Protein AF-A0A3D4EH43-F1 (afdb_monomer_lite)

pLDDT: mean 79.83, std 24.93, range [24.09, 98.81]

Sequence (372 aa):
MRKEDLFNYIGSVDDRYIEELFEDEVKAMPKSSDHKSWRALAASLAVIVVGSAAMFFGLGKADMGTTDIGGHTTKLPMAANTVVMLDVNPSVRLEVNDRNVVVEVDAVNSDAEKITADISVVGKKYDDAVKVTVNAMQKNGYITELKNSVLVTVVDGDEERAASVRKTVVDTIVKIDKSVGYDISILSQTMTGDSDLRELAEKNHVTTGRIMLIEKICKLNSEFSVDKLVKNNIQTINQLLVYTGVPETVERIGEAAGVVPEKIRSRLKFDEMSGDELINFTCALSDFYTRLTDYYSEDDVVKQIGFVLDIKQGKDADGKTLWGIIAESRNHDIGSQGAVFGSGDTKVKDWYDQHDIYKVSKFVKGLLDIAA

Foldseek 3Di:
DDPPVVPPPPDDDDPVPPPPPPDDDDDDDDDDDDDDDDDDDDPPPPPPPPVPPPPPPDDDDQDFDFDDDPNDTDRDRDFAFKWKWKFQVFIKIFTAHPVQFTQDIDGLDPSSVVLVVVDDRHRHRVLVSLLSSVVSCVVVVSDALQSQEMEIEMEGLDPVVSVVVQVSSVVSVVVVCVVVVSQHKYKYAYYHDQPVQVVVCSVLSHDSSQLVQQVLVCVQPVLDDSVLSSVDGRLLVQLLCVLRPGRPRIDIDGHRFQHDDPVCSVVVPVVPDRPQQSSLVSLASSQVLVVCCVQDPNNCSRVVPQWDWDKAWAADPVRWIKIKIKGQGPDPVRAIKIFMDTRNHSHTDDIDGNVCSVVSVCRRVVRVVVVD

Radius of gyration: 28.4 Å; chains: 1; bounding box: 76×46×96 Å

Structure (mmCIF, N/CA/C/O backbone):
data_AF-A0A3D4EH43-F1
#
_entry.id   AF-A0A3D4EH43-F1
#
loop_
_atom_site.group_PDB
_atom_site.id
_atom_site.type_symbol
_atom_site.label_atom_id
_atom_site.label_alt_id
_atom_site.label_comp_id
_atom_site.label_asym_id
_atom_site.label_entity_id
_atom_site.label_seq_id
_atom_site.pdbx_PDB_ins_code
_atom_site.Cartn_x
_atom_site.Cartn_y
_atom_site.Cartn_z
_atom_site.occupancy
_atom_site.B_iso_or_equiv
_atom_site.auth_seq_id
_atom_site.auth_comp_id
_atom_site.auth_asym_id
_atom_site.auth_atom_id
_atom_site.pdbx_PDB_model_num
ATOM 1 N N . MET A 1 1 ? 18.982 12.155 -57.701 1.00 44.91 1 MET A N 1
ATOM 2 C CA . MET A 1 1 ? 18.247 10.924 -57.342 1.00 44.91 1 MET A CA 1
ATOM 3 C C . MET A 1 1 ? 17.241 11.296 -56.265 1.00 44.91 1 MET A C 1
ATOM 5 O O . MET A 1 1 ? 17.633 12.002 -55.341 1.00 44.91 1 MET A O 1
ATOM 9 N N . ARG A 1 2 ? 15.954 10.983 -56.454 1.00 35.22 2 ARG A N 1
ATOM 10 C CA . ARG A 1 2 ? 14.865 11.415 -55.557 1.00 35.22 2 ARG A CA 1
ATOM 11 C C . ARG A 1 2 ? 14.633 10.366 -54.467 1.00 35.22 2 ARG A C 1
ATOM 13 O O . ARG A 1 2 ? 15.011 9.213 -54.618 1.00 35.22 2 ARG A O 1
ATOM 20 N N . LYS A 1 3 ? 13.998 10.793 -53.375 1.00 37.50 3 LYS A N 1
ATOM 21 C CA . LYS A 1 3 ? 13.737 10.050 -52.125 1.00 37.50 3 LYS A CA 1
ATOM 22 C C . LYS A 1 3 ? 12.876 8.777 -52.283 1.00 37.50 3 LYS A C 1
ATOM 24 O O . LYS A 1 3 ? 12.639 8.094 -51.297 1.00 37.50 3 LYS A O 1
ATOM 29 N N . GLU A 1 4 ? 12.425 8.466 -53.496 1.00 40.78 4 GLU A N 1
ATOM 30 C CA . GLU A 1 4 ? 11.515 7.359 -53.821 1.00 40.78 4 GLU A CA 1
ATOM 31 C C . GLU A 1 4 ? 12.257 6.089 -54.291 1.00 40.78 4 GLU A C 1
ATOM 33 O O . GLU A 1 4 ? 11.701 5.000 -54.205 1.00 40.78 4 GLU A O 1
ATOM 38 N N . ASP A 1 5 ? 13.541 6.181 -54.665 1.00 46.31 5 ASP A N 1
ATOM 39 C CA . ASP A 1 5 ? 14.329 5.024 -55.137 1.00 46.31 5 ASP A CA 1
ATOM 40 C C . ASP A 1 5 ? 14.910 4.154 -53.994 1.00 46.31 5 ASP A C 1
ATOM 42 O O . ASP A 1 5 ? 15.435 3.070 -54.236 1.00 46.31 5 ASP A O 1
ATOM 46 N N . LEU A 1 6 ? 14.814 4.603 -52.734 1.00 40.81 6 LEU A N 1
ATOM 47 C CA . LEU A 1 6 ? 15.356 3.899 -51.557 1.00 40.81 6 LEU A CA 1
ATOM 48 C C . LEU A 1 6 ? 14.429 2.805 -50.998 1.00 40.81 6 LEU A C 1
ATOM 50 O O . LEU A 1 6 ? 14.889 1.950 -50.245 1.00 40.81 6 LEU A O 1
ATOM 54 N N . PHE A 1 7 ? 13.146 2.797 -51.373 1.00 37.66 7 PHE A N 1
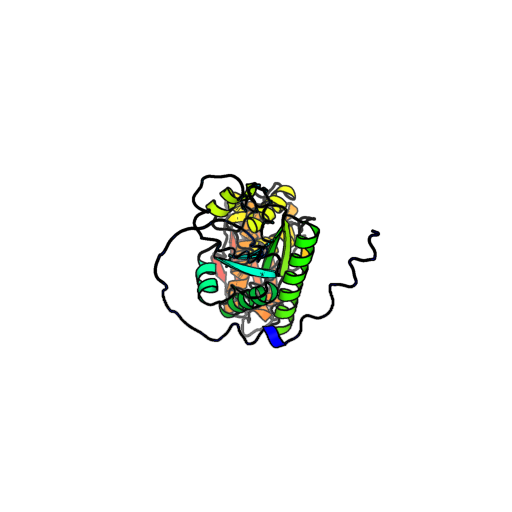ATOM 55 C CA . PHE A 1 7 ? 12.156 1.859 -50.822 1.00 37.66 7 PHE A CA 1
ATOM 56 C C . PHE A 1 7 ? 12.040 0.524 -51.577 1.00 37.66 7 PHE A C 1
ATOM 58 O O . PHE A 1 7 ? 11.354 -0.372 -51.100 1.00 37.66 7 PHE A O 1
ATOM 65 N N . ASN A 1 8 ? 12.761 0.336 -52.687 1.00 41.53 8 ASN A N 1
ATOM 66 C CA . ASN A 1 8 ? 12.742 -0.921 -53.452 1.00 41.53 8 ASN A CA 1
ATOM 67 C C . ASN A 1 8 ? 13.872 -1.909 -53.103 1.00 41.53 8 ASN A C 1
ATOM 69 O O . ASN A 1 8 ? 13.968 -2.951 -53.744 1.00 41.53 8 ASN A O 1
ATOM 73 N N . TYR A 1 9 ? 14.718 -1.623 -52.103 1.00 38.84 9 TYR A N 1
ATOM 74 C CA . TYR A 1 9 ? 15.839 -2.506 -51.725 1.00 38.84 9 TYR A CA 1
ATOM 75 C C . TYR A 1 9 ? 15.723 -3.132 -50.324 1.00 38.84 9 TYR A C 1
ATOM 77 O O . TYR A 1 9 ? 16.622 -3.847 -49.892 1.00 38.84 9 TYR A O 1
ATOM 85 N N . ILE A 1 10 ? 14.614 -2.898 -49.614 1.00 38.97 10 ILE A N 1
ATOM 86 C CA . ILE A 1 10 ? 14.308 -3.564 -48.338 1.00 38.97 10 ILE A CA 1
ATOM 87 C C . ILE A 1 10 ? 13.155 -4.541 -48.587 1.00 38.97 10 ILE A C 1
ATOM 89 O O . ILE A 1 10 ? 12.019 -4.328 -48.176 1.00 38.97 10 ILE A O 1
ATOM 93 N N . GLY A 1 11 ? 13.446 -5.596 -49.341 1.00 36.25 11 GLY A N 1
ATOM 94 C CA . GLY A 1 11 ? 12.514 -6.678 -49.625 1.00 36.25 11 GLY A CA 1
ATOM 95 C C . GLY A 1 11 ? 13.282 -7.967 -49.893 1.00 36.25 11 GLY A C 1
ATOM 96 O O . GLY A 1 11 ? 14.108 -8.000 -50.794 1.00 36.25 11 GLY A O 1
ATOM 97 N N . SER A 1 12 ? 12.975 -8.991 -49.092 1.00 39.38 12 SER A N 1
ATOM 98 C CA . SER A 1 12 ? 13.502 -10.367 -49.056 1.00 39.38 12 SER A CA 1
ATOM 99 C C . SER A 1 12 ? 14.923 -10.558 -48.512 1.00 39.38 12 SER A C 1
ATOM 101 O O . SER A 1 12 ? 15.907 -10.376 -49.224 1.00 39.38 12 SER A O 1
ATOM 103 N N . VAL A 1 13 ? 15.016 -11.036 -47.269 1.00 38.06 13 VAL A N 1
ATOM 104 C CA . VAL A 1 13 ? 16.116 -11.921 -46.865 1.00 38.06 13 VAL A CA 1
ATOM 105 C C . VAL A 1 13 ? 15.569 -13.345 -46.928 1.00 38.06 13 VAL A C 1
ATOM 107 O O . VAL A 1 13 ? 14.498 -13.622 -46.400 1.00 38.06 13 VAL A O 1
ATOM 110 N N . ASP A 1 14 ? 16.277 -14.179 -47.680 1.00 36.81 14 ASP A N 1
ATOM 111 C CA . ASP A 1 14 ? 16.005 -15.583 -47.999 1.00 36.81 14 ASP A CA 1
ATOM 112 C C . ASP A 1 14 ? 16.395 -16.476 -46.801 1.00 36.81 14 ASP A C 1
ATOM 114 O O . ASP A 1 14 ? 17.470 -16.288 -46.225 1.00 36.81 14 ASP A O 1
ATOM 118 N N . ASP A 1 15 ? 15.545 -17.441 -46.431 1.00 38.25 15 ASP A N 1
ATOM 119 C CA . ASP A 1 15 ? 15.657 -18.278 -45.217 1.00 38.25 15 ASP A CA 1
ATOM 120 C C . ASP A 1 15 ? 16.899 -19.197 -45.178 1.00 38.25 15 ASP A C 1
ATOM 122 O O . ASP A 1 15 ? 17.169 -19.861 -44.179 1.00 38.25 15 ASP A O 1
ATOM 126 N N . ARG A 1 16 ? 17.713 -19.210 -46.237 1.00 34.50 16 ARG A N 1
ATOM 127 C CA . ARG A 1 16 ? 18.901 -20.070 -46.370 1.00 34.50 16 ARG A CA 1
ATOM 128 C C . ARG A 1 16 ? 20.142 -19.606 -45.596 1.00 34.50 16 ARG A C 1
ATOM 130 O O . ARG A 1 16 ? 21.134 -20.323 -45.589 1.00 34.50 16 ARG A O 1
ATOM 137 N N . TYR A 1 17 ? 20.109 -18.443 -44.940 1.00 36.50 17 TYR A N 1
ATOM 138 C CA . TYR A 1 17 ? 21.263 -17.890 -44.205 1.00 36.50 17 TYR A CA 1
ATOM 139 C C . TYR A 1 17 ? 21.199 -18.063 -42.677 1.00 36.50 17 TYR A C 1
ATOM 141 O O . TYR A 1 17 ? 22.085 -17.580 -41.975 1.00 36.50 17 TYR A O 1
ATOM 149 N N . ILE A 1 18 ? 20.167 -18.729 -42.146 1.00 38.72 18 ILE A N 1
ATOM 150 C CA . ILE A 1 18 ? 20.019 -18.967 -40.698 1.00 38.72 18 ILE A CA 1
ATOM 151 C C . ILE A 1 18 ? 20.655 -20.304 -40.263 1.00 38.72 18 ILE A C 1
ATOM 153 O O . ILE A 1 18 ? 21.049 -20.437 -39.107 1.00 38.72 18 ILE A O 1
ATOM 157 N N . GLU A 1 19 ? 20.836 -21.267 -41.172 1.00 35.06 19 GLU A N 1
ATOM 158 C CA . GLU A 1 19 ? 21.328 -22.614 -40.822 1.00 35.06 19 GLU A CA 1
ATOM 159 C C . GLU A 1 19 ? 22.861 -22.745 -40.709 1.00 35.06 19 GLU A C 1
ATOM 161 O O . GLU A 1 19 ? 23.329 -23.650 -40.028 1.00 35.06 19 GLU A O 1
ATOM 166 N N . GLU A 1 20 ? 23.668 -21.831 -41.261 1.00 36.62 20 GLU A N 1
ATOM 167 C CA . GLU A 1 20 ? 25.147 -21.938 -41.215 1.00 36.62 20 GLU A CA 1
ATOM 168 C C . GLU A 1 20 ? 25.801 -21.370 -39.934 1.00 36.62 20 GLU A C 1
ATOM 170 O O . GLU A 1 20 ? 27.021 -21.406 -39.793 1.00 36.62 20 GLU A O 1
ATOM 175 N N . LEU A 1 21 ? 25.026 -20.852 -38.973 1.00 32.81 21 LEU A N 1
ATOM 176 C CA . LEU A 1 21 ? 25.561 -20.282 -37.721 1.00 32.81 21 LEU A CA 1
ATOM 177 C C . LEU A 1 21 ? 25.669 -21.285 -36.557 1.00 32.81 21 LEU A C 1
ATOM 179 O O . LEU A 1 21 ? 26.115 -20.898 -35.476 1.00 32.81 21 LEU A O 1
ATOM 183 N N . PHE A 1 22 ? 25.281 -22.551 -36.756 1.00 33.03 22 PHE A N 1
ATOM 184 C CA . PHE A 1 22 ? 25.230 -23.562 -35.688 1.00 33.03 22 PHE A CA 1
ATOM 185 C C . PHE A 1 22 ? 26.188 -24.753 -35.832 1.00 33.03 22 PHE A C 1
ATOM 187 O O . PHE A 1 22 ? 26.122 -25.661 -35.008 1.00 33.03 22 PHE A O 1
ATOM 194 N N . GLU A 1 23 ? 27.131 -24.741 -36.774 1.00 34.00 23 GLU A N 1
ATOM 195 C CA . GLU A 1 23 ? 28.148 -25.798 -36.878 1.00 34.00 23 GLU A CA 1
ATOM 196 C C . GLU A 1 23 ? 29.539 -25.192 -37.111 1.00 34.00 23 GLU A C 1
ATOM 198 O O . GLU A 1 23 ? 29.912 -24.850 -38.226 1.00 34.00 23 GLU A O 1
ATOM 203 N N . ASP A 1 24 ? 30.284 -24.957 -36.028 1.00 31.84 24 ASP A N 1
ATOM 204 C CA . ASP A 1 24 ? 31.548 -25.663 -35.760 1.00 31.84 24 ASP A CA 1
ATOM 205 C C . ASP A 1 24 ? 32.443 -24.926 -34.750 1.00 31.84 24 ASP A C 1
ATOM 207 O O . ASP A 1 24 ? 32.799 -23.750 -34.868 1.00 31.84 24 ASP A O 1
ATOM 211 N N . GLU A 1 25 ? 32.833 -25.690 -33.732 1.00 30.42 25 GLU A N 1
ATOM 212 C CA . GLU A 1 25 ? 33.789 -25.349 -32.690 1.00 30.42 25 GLU A CA 1
ATOM 213 C C . GLU A 1 25 ? 35.234 -25.217 -33.213 1.00 30.42 25 GLU A C 1
ATOM 215 O O . GLU A 1 25 ? 35.725 -26.009 -34.014 1.00 30.42 25 GLU A O 1
ATOM 220 N N . VAL A 1 26 ? 35.944 -24.246 -32.628 1.00 34.03 26 VAL A N 1
ATOM 221 C CA . VAL A 1 26 ? 37.368 -24.258 -32.234 1.00 34.03 26 VAL A CA 1
ATOM 222 C C . VAL A 1 26 ? 38.374 -24.927 -33.189 1.00 34.03 26 VAL A C 1
ATOM 224 O O . VAL A 1 26 ? 38.571 -26.140 -33.172 1.00 34.03 26 VAL A O 1
ATOM 227 N N . LYS A 1 27 ? 39.229 -24.104 -33.819 1.00 27.42 27 LYS A N 1
ATOM 228 C CA . LYS A 1 27 ? 40.656 -24.432 -34.021 1.00 27.42 27 LYS A CA 1
ATOM 229 C C . LYS A 1 27 ? 41.526 -23.181 -34.174 1.00 27.42 27 LYS A C 1
ATOM 231 O O . LYS A 1 27 ? 41.220 -22.267 -34.929 1.00 27.42 27 LYS A O 1
ATOM 236 N N . ALA A 1 28 ? 42.630 -23.164 -33.431 1.00 31.36 28 ALA A N 1
ATOM 237 C CA . ALA A 1 28 ? 43.640 -22.111 -33.428 1.00 31.36 28 ALA A CA 1
ATOM 238 C C . ALA A 1 28 ? 44.396 -22.017 -34.770 1.00 31.36 28 ALA A C 1
ATOM 240 O O . ALA A 1 28 ? 44.753 -23.044 -35.347 1.00 31.36 28 ALA A O 1
ATOM 241 N N . MET A 1 29 ? 44.715 -20.796 -35.219 1.00 26.98 29 MET A N 1
ATOM 242 C CA . MET A 1 29 ? 45.601 -20.538 -36.367 1.00 26.98 29 MET A CA 1
ATOM 243 C C . MET A 1 29 ? 46.894 -19.804 -35.953 1.00 26.98 29 MET A C 1
ATOM 245 O O . MET A 1 29 ? 46.870 -19.001 -35.016 1.00 26.98 29 MET A O 1
ATOM 249 N N . PRO A 1 30 ? 48.029 -20.062 -36.638 1.00 28.98 30 PRO A N 1
ATOM 250 C CA . PRO A 1 30 ? 49.336 -19.505 -36.298 1.00 28.98 30 PRO A CA 1
ATOM 251 C C . PRO A 1 30 ? 49.602 -18.138 -36.960 1.00 28.98 30 PRO A C 1
ATOM 253 O O . PRO A 1 30 ? 48.988 -17.766 -37.956 1.00 28.98 30 PRO A O 1
ATOM 256 N N . LYS A 1 31 ? 50.572 -17.403 -36.398 1.00 36.09 31 LYS A N 1
ATOM 257 C CA . LYS A 1 31 ? 51.080 -16.100 -36.871 1.00 36.09 31 LYS A CA 1
ATOM 258 C C . LYS A 1 31 ? 51.828 -16.202 -38.213 1.00 36.09 31 LYS A C 1
ATOM 260 O O . LYS A 1 31 ? 52.776 -16.978 -38.290 1.00 36.09 31 LYS A O 1
ATOM 265 N N . SER A 1 32 ? 51.556 -15.298 -39.164 1.00 26.55 32 SER A N 1
ATOM 266 C CA . SER A 1 32 ? 52.583 -14.711 -40.053 1.00 26.55 32 SER A CA 1
ATOM 267 C C . SER A 1 32 ? 52.118 -13.415 -40.744 1.00 26.55 32 SER A C 1
ATOM 269 O O . SER A 1 32 ? 50.947 -13.059 -40.709 1.00 26.55 32 SER A O 1
ATOM 271 N N . SER A 1 33 ? 53.093 -12.714 -41.322 1.00 26.67 33 SER A N 1
ATOM 272 C CA . SER A 1 33 ? 53.237 -11.278 -41.593 1.00 26.67 33 SER A CA 1
ATOM 273 C C . SER A 1 33 ? 52.729 -10.737 -42.943 1.00 26.67 33 SER A C 1
ATOM 275 O O . SER A 1 33 ? 52.695 -11.465 -43.926 1.00 26.67 33 SER A O 1
ATOM 277 N N . ASP A 1 34 ? 52.505 -9.414 -42.955 1.00 30.20 34 ASP A N 1
ATOM 278 C CA . ASP A 1 34 ? 52.649 -8.418 -44.040 1.00 30.20 34 ASP A CA 1
ATOM 279 C C . ASP A 1 34 ? 52.031 -8.662 -45.432 1.00 30.20 34 ASP A C 1
ATOM 281 O O . ASP A 1 34 ? 52.578 -9.389 -46.252 1.00 30.20 34 ASP A O 1
ATOM 285 N N . HIS A 1 35 ? 50.993 -7.879 -45.775 1.00 29.59 35 HIS A N 1
ATOM 286 C CA . HIS A 1 35 ? 51.081 -6.793 -46.774 1.00 29.59 35 HIS A CA 1
ATOM 287 C C . HIS A 1 35 ? 49.764 -5.989 -46.880 1.00 29.59 35 HIS A C 1
ATOM 289 O O . HIS A 1 35 ? 48.660 -6.524 -46.825 1.00 29.59 35 HIS A O 1
ATOM 295 N N . LYS A 1 36 ? 49.896 -4.666 -47.057 1.00 31.30 36 LYS A N 1
ATOM 296 C CA . LYS A 1 36 ? 48.816 -3.678 -47.250 1.00 31.30 36 LYS A CA 1
ATOM 297 C C . LYS A 1 36 ? 48.046 -3.876 -48.567 1.00 31.30 36 LYS A C 1
ATOM 299 O O . LYS A 1 36 ? 48.634 -3.740 -49.636 1.00 31.30 36 LYS A O 1
ATOM 304 N N . SER A 1 37 ? 46.719 -3.981 -48.479 1.00 31.19 37 SER A N 1
ATOM 305 C CA . SER A 1 37 ? 45.718 -3.008 -48.980 1.00 31.19 37 SER A CA 1
ATOM 306 C C . SER A 1 37 ? 44.426 -3.675 -49.482 1.00 31.19 37 SER A C 1
ATOM 308 O O . SER A 1 37 ? 44.457 -4.713 -50.128 1.00 31.19 37 SER A O 1
ATOM 310 N N . TRP A 1 38 ? 43.311 -2.976 -49.228 1.00 24.09 38 TRP A N 1
ATOM 311 C CA . TRP A 1 38 ? 41.947 -3.140 -49.754 1.00 24.09 38 TRP A CA 1
ATOM 312 C C . TRP A 1 38 ? 40.929 -3.995 -48.963 1.00 24.09 38 TRP A C 1
ATOM 314 O O . TRP A 1 38 ? 41.014 -5.211 -48.892 1.00 24.09 38 TRP A O 1
ATOM 324 N N . ARG A 1 39 ? 39.853 -3.293 -48.555 1.00 29.30 39 ARG A N 1
ATOM 325 C CA . ARG A 1 39 ? 38.480 -3.753 -48.242 1.00 29.30 39 ARG A CA 1
ATOM 326 C C . ARG A 1 39 ? 38.265 -4.433 -46.882 1.00 29.30 39 ARG A C 1
ATOM 328 O O . ARG A 1 39 ? 38.571 -5.599 -46.703 1.00 29.30 39 ARG A O 1
ATOM 335 N N . ALA A 1 40 ? 37.558 -3.734 -45.995 1.00 27.11 40 ALA A N 1
ATOM 336 C CA . ALA A 1 40 ? 36.630 -4.362 -45.055 1.00 27.11 40 ALA A CA 1
ATOM 337 C C . ALA A 1 40 ? 35.441 -3.419 -44.832 1.00 27.11 40 ALA A C 1
ATOM 339 O O . ALA A 1 40 ? 35.433 -2.550 -43.967 1.00 27.11 40 ALA A O 1
ATOM 340 N N . LEU A 1 41 ? 34.466 -3.570 -45.723 1.00 31.17 41 LEU A N 1
ATOM 341 C CA . LEU A 1 41 ? 33.112 -3.058 -45.613 1.00 31.17 41 LEU A CA 1
ATOM 342 C C . LEU A 1 41 ? 32.317 -4.216 -45.004 1.00 31.17 41 LEU A C 1
ATOM 344 O O . LEU A 1 41 ? 32.004 -5.162 -45.715 1.00 31.17 41 LEU A O 1
ATOM 348 N N . ALA A 1 42 ? 32.113 -4.179 -43.689 1.00 27.50 42 ALA A N 1
ATOM 349 C CA . ALA A 1 42 ? 31.161 -5.008 -42.946 1.00 27.50 42 ALA A CA 1
ATOM 350 C C . ALA A 1 42 ? 31.085 -4.469 -41.507 1.00 27.50 42 ALA A C 1
ATOM 352 O O . ALA A 1 42 ? 31.654 -5.033 -40.573 1.00 27.50 42 ALA A O 1
ATOM 353 N N . ALA A 1 43 ? 30.430 -3.319 -41.335 1.00 27.86 43 ALA A N 1
ATOM 354 C CA . ALA A 1 43 ? 30.031 -2.848 -40.015 1.00 27.86 43 ALA A CA 1
ATOM 355 C C . ALA A 1 43 ? 28.889 -3.746 -39.520 1.00 27.86 43 ALA A C 1
ATOM 357 O O . ALA A 1 43 ? 27.713 -3.483 -39.763 1.00 27.86 43 ALA A O 1
ATOM 358 N N . SER A 1 44 ? 29.257 -4.845 -38.871 1.00 28.25 44 SER A N 1
ATOM 359 C CA . SER A 1 44 ? 28.341 -5.670 -38.093 1.00 28.25 44 SER A CA 1
ATOM 360 C C . SER A 1 44 ? 28.040 -4.899 -36.809 1.00 28.25 44 SER A C 1
ATOM 362 O O . SER A 1 44 ? 28.836 -4.910 -35.874 1.00 28.25 44 SER A O 1
ATOM 364 N N . LEU A 1 45 ? 26.928 -4.165 -36.777 1.00 26.86 45 LEU A N 1
ATOM 365 C CA . LEU A 1 45 ? 26.421 -3.479 -35.583 1.00 26.86 45 LEU A CA 1
ATOM 366 C C . LEU A 1 45 ? 25.804 -4.517 -34.629 1.00 26.86 45 LEU A C 1
ATOM 368 O O . LEU A 1 45 ? 24.599 -4.564 -34.405 1.00 26.86 45 LEU A O 1
ATOM 372 N N . ALA A 1 46 ? 26.648 -5.387 -34.079 1.00 25.52 46 ALA A N 1
ATOM 373 C CA . ALA A 1 46 ? 26.329 -6.154 -32.887 1.00 25.52 46 ALA A CA 1
ATOM 374 C C . ALA A 1 46 ? 26.815 -5.339 -31.684 1.00 25.52 46 ALA A C 1
ATOM 376 O O . ALA A 1 46 ? 27.937 -5.506 -31.211 1.00 25.52 46 ALA A O 1
ATOM 377 N N . VAL A 1 47 ? 25.982 -4.407 -31.214 1.00 34.00 47 VAL A N 1
ATOM 378 C CA . VAL A 1 47 ? 26.189 -3.784 -29.902 1.00 34.00 47 VAL A CA 1
ATOM 379 C C . VAL A 1 47 ? 25.830 -4.838 -28.861 1.00 34.00 47 VAL A C 1
ATOM 381 O O . VAL A 1 47 ? 24.667 -5.013 -28.505 1.00 34.00 47 VAL A O 1
ATOM 384 N N . ILE A 1 48 ? 26.830 -5.592 -28.412 1.00 31.95 48 ILE A N 1
ATOM 385 C CA . ILE A 1 48 ? 26.718 -6.382 -27.190 1.00 31.95 48 ILE A CA 1
ATOM 386 C C . ILE A 1 48 ? 26.979 -5.402 -26.049 1.00 31.95 48 ILE A C 1
ATOM 388 O O . ILE A 1 48 ? 28.127 -5.077 -25.750 1.00 31.95 48 ILE A O 1
ATOM 392 N N . VAL A 1 49 ? 25.910 -4.900 -25.432 1.00 36.50 49 VAL A N 1
ATOM 393 C CA . VAL A 1 49 ? 26.021 -4.219 -24.141 1.00 36.50 49 VAL A CA 1
ATOM 394 C C . VAL A 1 49 ? 26.287 -5.300 -23.101 1.00 36.50 49 VAL A C 1
ATOM 396 O O . VAL A 1 49 ? 25.368 -5.920 -22.574 1.00 36.50 49 VAL A O 1
ATOM 399 N N . VAL A 1 50 ? 27.564 -5.557 -22.825 1.00 33.25 50 VAL A N 1
ATOM 400 C CA . VAL A 1 50 ? 27.951 -6.123 -21.534 1.00 33.25 50 VAL A CA 1
ATOM 401 C C . VAL A 1 50 ? 27.948 -4.952 -20.561 1.00 33.25 50 VAL A C 1
ATOM 403 O O . VAL A 1 50 ? 28.936 -4.232 -20.439 1.00 33.25 50 VAL A O 1
ATOM 406 N N . GLY A 1 51 ? 26.808 -4.729 -19.909 1.00 33.25 51 GLY A N 1
ATOM 407 C CA . GLY A 1 51 ? 26.716 -3.863 -18.740 1.00 33.25 51 GLY A CA 1
ATOM 408 C C . GLY A 1 51 ? 27.453 -4.536 -17.590 1.00 33.25 51 GLY A C 1
ATOM 409 O O . GLY A 1 51 ? 26.866 -5.260 -16.795 1.00 33.25 51 GLY A O 1
ATOM 410 N N . SER A 1 52 ? 28.775 -4.396 -17.551 1.00 31.94 52 SER A N 1
ATOM 411 C CA . SER A 1 52 ? 29.568 -4.833 -16.409 1.00 31.94 52 SER A CA 1
ATOM 412 C C . SER A 1 52 ? 29.256 -3.932 -15.214 1.00 31.94 52 SER A C 1
ATOM 414 O O . SER A 1 52 ? 29.435 -2.718 -15.300 1.00 31.94 52 SER A O 1
ATOM 416 N N . ALA A 1 53 ? 28.851 -4.559 -14.107 1.00 34.84 53 ALA A N 1
ATOM 417 C CA . ALA A 1 53 ? 28.467 -4.027 -12.794 1.00 34.84 53 ALA A CA 1
ATOM 418 C C . ALA A 1 53 ? 29.501 -3.124 -12.064 1.00 34.84 53 ALA A C 1
ATOM 420 O O . ALA A 1 53 ? 29.484 -3.003 -10.842 1.00 34.84 53 ALA A O 1
ATOM 421 N N . ALA A 1 54 ? 30.433 -2.485 -12.773 1.00 28.86 54 ALA A N 1
ATOM 422 C CA . ALA A 1 54 ? 31.531 -1.709 -12.196 1.00 28.86 54 ALA A CA 1
ATOM 423 C C . ALA A 1 54 ? 31.282 -0.188 -12.135 1.00 28.86 54 ALA A C 1
ATOM 425 O O . ALA A 1 54 ? 32.078 0.520 -11.525 1.00 28.86 54 ALA A O 1
ATOM 426 N N . MET A 1 55 ? 30.191 0.339 -12.706 1.00 33.84 55 MET A N 1
ATOM 427 C CA . MET A 1 55 ? 29.920 1.793 -12.721 1.00 33.84 55 MET A CA 1
ATOM 428 C C . MET A 1 55 ? 29.031 2.303 -11.581 1.00 33.84 55 MET A C 1
ATOM 430 O O . MET A 1 55 ? 28.587 3.447 -11.609 1.00 33.84 55 MET A O 1
ATOM 434 N N . PHE A 1 56 ? 28.793 1.488 -10.552 1.00 39.09 56 PHE A N 1
ATOM 435 C CA . PHE A 1 56 ? 28.076 1.913 -9.343 1.00 39.09 56 PHE A CA 1
ATOM 436 C C . PHE A 1 56 ? 29.000 2.342 -8.187 1.00 39.09 56 PHE A C 1
ATOM 438 O O . PHE A 1 56 ? 28.521 2.879 -7.193 1.00 39.09 56 PHE A O 1
ATOM 445 N N . PHE A 1 57 ? 30.325 2.208 -8.320 1.00 33.97 57 PHE A N 1
ATOM 446 C CA . PHE A 1 57 ? 31.288 2.721 -7.336 1.00 33.97 57 PHE A CA 1
ATOM 447 C C . PHE A 1 57 ? 31.919 4.039 -7.808 1.00 33.97 57 PHE A C 1
ATOM 449 O O . PHE A 1 57 ? 33.073 4.079 -8.215 1.00 33.97 57 PHE A O 1
ATOM 456 N N . GLY A 1 58 ? 31.118 5.109 -7.774 1.00 39.72 58 GLY A N 1
ATOM 457 C CA . GLY A 1 58 ? 31.510 6.525 -7.764 1.00 39.72 58 GLY A CA 1
ATOM 458 C C . GLY A 1 58 ? 32.790 6.947 -8.499 1.00 39.72 58 GLY A C 1
ATOM 459 O O . GLY A 1 58 ? 33.862 6.919 -7.906 1.00 39.72 58 GLY A O 1
ATOM 460 N N . LEU A 1 59 ? 32.638 7.454 -9.731 1.00 32.22 59 LEU A N 1
ATOM 461 C CA . LEU A 1 59 ? 33.400 8.551 -10.365 1.00 32.22 59 LEU A CA 1
ATOM 462 C C . LEU A 1 59 ? 32.956 8.665 -11.841 1.00 32.22 59 LEU A C 1
ATOM 464 O O . LEU A 1 59 ? 33.404 7.885 -12.672 1.00 32.22 59 LEU A O 1
ATOM 468 N N . GLY A 1 60 ? 32.129 9.654 -12.201 1.00 29.31 60 GLY A N 1
ATOM 469 C CA . GLY A 1 60 ? 31.937 10.034 -13.611 1.00 29.31 60 GLY A CA 1
ATOM 470 C C . GLY A 1 60 ? 30.499 10.337 -14.028 1.00 29.31 60 GLY A C 1
ATOM 471 O O . GLY A 1 60 ? 29.555 9.680 -13.616 1.00 29.31 60 GLY A O 1
ATOM 472 N N . LYS A 1 61 ? 30.347 11.374 -14.855 1.00 34.31 61 LYS A N 1
ATOM 473 C CA . LYS A 1 61 ? 29.104 11.745 -15.547 1.00 34.31 61 LYS A CA 1
ATOM 474 C C . LYS A 1 61 ? 28.631 10.594 -16.448 1.00 34.31 61 LYS A C 1
ATOM 476 O O . LYS A 1 61 ? 29.479 9.874 -16.959 1.00 34.31 61 LYS A O 1
ATOM 481 N N . ALA A 1 62 ? 27.312 10.505 -16.656 1.00 37.38 62 ALA A N 1
ATOM 482 C CA . ALA A 1 62 ? 26.601 9.535 -17.500 1.00 37.38 62 ALA A CA 1
ATOM 483 C C . ALA A 1 62 ? 27.415 8.987 -18.688 1.00 37.38 62 ALA A C 1
ATOM 485 O O . ALA A 1 62 ? 28.039 9.742 -19.440 1.00 37.38 62 ALA A O 1
ATOM 486 N N . ASP A 1 63 ? 27.374 7.667 -18.837 1.00 39.84 63 ASP A N 1
ATOM 487 C CA . ASP A 1 63 ? 28.276 6.892 -19.675 1.00 39.84 63 ASP A CA 1
ATOM 488 C C . ASP A 1 63 ? 28.048 7.175 -21.176 1.00 39.84 63 ASP A C 1
ATOM 490 O O . ASP A 1 63 ? 27.032 6.816 -21.774 1.00 39.84 63 ASP A O 1
ATOM 494 N N . MET A 1 64 ? 28.988 7.896 -21.796 1.00 38.59 64 MET A N 1
ATOM 495 C CA . MET A 1 64 ? 29.050 8.060 -23.250 1.00 38.59 64 MET A CA 1
ATOM 496 C C . MET A 1 64 ? 29.739 6.827 -23.834 1.00 38.59 64 MET A C 1
ATOM 498 O O . MET A 1 64 ? 30.964 6.720 -23.769 1.00 38.59 64 MET A O 1
ATOM 502 N N . GLY A 1 65 ? 28.982 5.929 -24.464 1.00 41.41 65 GLY A N 1
ATOM 503 C CA . GLY A 1 65 ? 29.573 4.896 -25.310 1.00 41.41 65 GLY A CA 1
ATOM 504 C C . GLY A 1 65 ? 30.380 5.553 -26.435 1.00 41.41 65 GLY A C 1
ATOM 505 O O . GLY A 1 65 ? 29.861 6.379 -27.187 1.00 41.41 65 GLY A O 1
ATOM 506 N N . THR A 1 66 ? 31.668 5.222 -26.547 1.00 36.97 66 THR A N 1
ATOM 507 C CA . THR A 1 66 ? 32.484 5.633 -27.697 1.00 36.97 66 THR A CA 1
ATOM 508 C C . THR A 1 66 ? 32.565 4.468 -28.671 1.00 36.97 66 THR A C 1
ATOM 510 O O . THR A 1 66 ? 32.978 3.371 -28.305 1.00 36.97 66 THR A O 1
ATOM 513 N N . THR A 1 67 ? 32.144 4.681 -29.915 1.00 39.56 67 THR A N 1
ATOM 514 C CA . THR A 1 67 ? 32.352 3.714 -30.998 1.00 39.56 67 THR A CA 1
ATOM 515 C C . THR A 1 67 ? 33.254 4.369 -32.031 1.00 39.56 67 THR A C 1
ATOM 517 O O . THR A 1 67 ? 32.925 5.436 -32.547 1.00 39.56 67 THR A O 1
ATOM 520 N N . ASP A 1 68 ? 34.410 3.760 -32.299 1.00 36.88 68 ASP A N 1
ATOM 521 C CA . ASP A 1 68 ? 35.302 4.181 -33.378 1.00 36.88 68 ASP A CA 1
ATOM 522 C C . ASP A 1 68 ? 34.869 3.482 -34.670 1.00 36.88 68 ASP A C 1
ATOM 524 O O . ASP A 1 68 ? 35.075 2.281 -34.853 1.00 36.88 68 ASP A O 1
ATOM 528 N N . ILE A 1 69 ? 34.221 4.237 -35.556 1.00 40.66 69 ILE A N 1
ATOM 529 C CA . ILE A 1 69 ? 33.972 3.809 -36.931 1.00 40.66 69 ILE A CA 1
ATOM 530 C C . ILE A 1 69 ? 34.806 4.720 -37.831 1.00 40.66 69 ILE A C 1
ATOM 532 O O . ILE A 1 69 ? 34.428 5.852 -38.127 1.00 40.66 69 ILE A O 1
ATOM 536 N N . GLY A 1 70 ? 35.960 4.215 -38.270 1.00 45.53 70 GLY A N 1
ATOM 537 C CA . GLY A 1 70 ? 36.775 4.860 -39.301 1.00 45.53 70 GLY A CA 1
ATOM 538 C C . GLY A 1 70 ? 37.584 6.082 -38.852 1.00 45.53 70 GLY A C 1
ATOM 539 O O . GLY A 1 70 ? 37.900 6.917 -39.698 1.00 45.53 70 GLY A O 1
ATOM 540 N N . GLY A 1 71 ? 37.944 6.200 -37.569 1.00 43.72 71 GLY A N 1
ATOM 541 C CA . GLY A 1 71 ? 38.770 7.300 -37.056 1.00 43.72 71 GLY A CA 1
ATOM 542 C C . GLY A 1 71 ? 37.975 8.544 -36.648 1.00 43.72 71 GLY A C 1
ATOM 543 O O . GLY A 1 71 ? 38.554 9.614 -36.448 1.00 43.72 71 GLY A O 1
ATOM 544 N N . HIS A 1 72 ? 36.654 8.418 -36.510 1.00 39.03 72 HIS A N 1
ATOM 545 C CA . HIS A 1 72 ? 35.776 9.461 -35.992 1.00 39.03 72 HIS A CA 1
ATOM 546 C C . HIS A 1 72 ? 35.117 8.980 -34.699 1.00 39.03 72 HIS A C 1
ATOM 548 O O . HIS A 1 72 ? 34.281 8.080 -34.705 1.00 39.03 72 HIS A O 1
ATOM 554 N N . THR A 1 73 ? 35.473 9.606 -33.577 1.00 37.50 73 THR A N 1
ATOM 555 C CA . THR A 1 73 ? 34.787 9.419 -32.296 1.00 37.50 73 THR A CA 1
ATOM 556 C C . THR A 1 73 ? 33.449 10.150 -32.323 1.00 37.50 73 THR A C 1
ATOM 558 O O . THR A 1 73 ? 33.344 11.330 -31.986 1.00 37.50 73 THR A O 1
ATOM 561 N N . THR A 1 74 ? 32.391 9.451 -32.725 1.00 33.84 74 THR A N 1
ATOM 562 C CA . THR A 1 74 ? 31.020 9.926 -32.515 1.00 33.84 74 THR A CA 1
ATOM 563 C C . THR A 1 74 ? 30.596 9.614 -31.087 1.00 33.84 74 THR A C 1
ATOM 565 O O . THR A 1 74 ? 30.463 8.453 -30.707 1.00 33.84 74 THR A O 1
ATOM 568 N N . LYS A 1 75 ? 30.382 10.663 -30.289 1.00 33.59 75 LYS A N 1
ATOM 569 C CA . LYS A 1 75 ? 29.701 10.563 -28.996 1.00 33.59 75 LYS A CA 1
ATOM 570 C C . LYS A 1 75 ? 28.214 10.386 -29.271 1.00 33.59 75 LYS A C 1
ATOM 572 O O . LYS A 1 75 ? 27.540 11.358 -29.605 1.00 33.59 75 LYS A O 1
ATOM 577 N N . LEU A 1 76 ? 27.724 9.158 -29.177 1.00 35.09 76 LEU A N 1
ATOM 578 C CA . LEU A 1 76 ? 26.291 8.900 -29.177 1.00 35.09 76 LEU A CA 1
ATOM 579 C C . LEU A 1 76 ? 25.842 8.851 -27.714 1.00 35.09 76 LEU A C 1
ATOM 581 O O . LEU A 1 76 ? 26.446 8.111 -26.935 1.00 35.09 76 LEU A O 1
ATOM 585 N N . PRO A 1 77 ? 24.835 9.638 -27.299 1.00 39.12 77 PRO A N 1
ATOM 586 C CA . PRO A 1 77 ? 24.204 9.389 -26.015 1.00 39.12 77 PRO A CA 1
ATOM 587 C C . PRO A 1 77 ? 23.619 7.976 -26.075 1.00 39.12 77 PRO A C 1
ATOM 589 O O . PRO A 1 77 ? 22.781 7.686 -26.930 1.00 39.12 77 PRO A O 1
ATOM 592 N N . MET A 1 78 ? 24.093 7.077 -25.212 1.00 46.94 78 MET A N 1
ATOM 593 C CA . MET A 1 78 ? 23.379 5.827 -24.978 1.00 46.94 78 MET A CA 1
ATOM 594 C C . MET A 1 78 ? 22.017 6.226 -24.414 1.00 46.94 78 MET A C 1
ATOM 596 O O . MET A 1 78 ? 21.953 6.988 -23.448 1.00 46.94 78 MET A O 1
ATOM 600 N N . ALA A 1 79 ? 20.933 5.793 -25.056 1.00 54.81 79 ALA A N 1
ATOM 601 C CA . ALA A 1 79 ? 19.613 5.970 -24.474 1.00 54.81 79 ALA A CA 1
ATOM 602 C C . ALA A 1 79 ? 19.634 5.291 -23.099 1.00 54.81 79 ALA A C 1
ATOM 604 O O . ALA A 1 79 ? 19.976 4.112 -23.008 1.00 54.81 79 ALA A O 1
ATOM 605 N N . ALA A 1 80 ? 19.343 6.047 -22.040 1.00 72.06 80 ALA A N 1
ATOM 606 C CA . ALA A 1 80 ? 19.190 5.465 -20.716 1.00 72.06 80 ALA A CA 1
ATOM 607 C C . ALA A 1 80 ? 18.075 4.412 -20.772 1.00 72.06 80 ALA A C 1
ATOM 609 O O . ALA A 1 80 ? 17.053 4.620 -21.432 1.00 72.06 80 ALA A O 1
ATOM 610 N N . ASN A 1 81 ? 18.289 3.274 -20.116 1.00 87.56 81 ASN A N 1
ATOM 611 C CA . ASN A 1 81 ? 17.278 2.229 -20.037 1.00 87.56 81 ASN A CA 1
ATOM 612 C C . ASN A 1 81 ? 16.044 2.739 -19.277 1.00 87.56 81 ASN A C 1
ATOM 614 O O . ASN A 1 81 ? 16.152 3.564 -18.367 1.00 87.56 81 ASN A O 1
ATOM 618 N N . THR A 1 82 ? 14.870 2.218 -19.635 1.00 94.00 82 THR A N 1
ATOM 619 C CA . THR A 1 82 ? 13.655 2.433 -18.847 1.00 94.00 82 THR A CA 1
ATOM 620 C C . THR A 1 82 ? 13.795 1.667 -17.537 1.00 94.00 82 THR A C 1
ATOM 622 O O . THR A 1 82 ? 14.212 0.510 -17.538 1.00 94.00 82 THR A O 1
ATOM 625 N N . VAL A 1 83 ? 13.397 2.260 -16.418 1.00 96.12 83 VAL A N 1
ATOM 626 C CA . VAL A 1 83 ? 13.413 1.591 -15.114 1.00 96.12 83 VAL A CA 1
ATOM 627 C C . VAL A 1 83 ? 11.990 1.426 -14.612 1.00 96.12 83 VAL A C 1
ATOM 629 O O . VAL A 1 83 ? 11.249 2.401 -14.520 1.00 96.12 83 VAL A O 1
ATOM 632 N N . VAL A 1 84 ? 11.610 0.205 -14.248 1.00 97.94 84 VAL A N 1
ATOM 633 C CA . VAL A 1 84 ? 10.325 -0.102 -13.612 1.00 97.94 84 VAL A CA 1
ATOM 634 C C . VAL A 1 84 ? 10.576 -0.479 -12.158 1.00 97.94 84 VAL A C 1
ATOM 636 O O . VAL A 1 84 ? 11.293 -1.432 -11.872 1.00 97.94 84 VAL A O 1
ATOM 639 N N . MET A 1 85 ? 9.977 0.260 -11.233 1.00 98.00 85 MET A N 1
ATOM 640 C CA . MET A 1 85 ? 10.058 0.017 -9.795 1.00 98.00 85 MET A CA 1
ATOM 641 C C . MET A 1 85 ? 8.705 -0.478 -9.292 1.00 98.00 85 MET A C 1
ATOM 643 O O . MET A 1 85 ? 7.677 0.148 -9.560 1.00 98.00 85 MET A O 1
ATOM 647 N N . LEU A 1 86 ? 8.723 -1.604 -8.581 1.00 98.19 86 LEU A N 1
ATOM 648 C CA . LEU A 1 86 ? 7.570 -2.209 -7.924 1.00 98.19 86 LEU A CA 1
ATOM 649 C C . LEU A 1 86 ? 7.798 -2.166 -6.414 1.00 98.19 86 LEU A C 1
ATOM 651 O O . LEU A 1 86 ? 8.633 -2.899 -5.884 1.00 98.19 86 LEU A O 1
ATOM 655 N N . ASP A 1 87 ? 7.051 -1.308 -5.732 1.00 97.88 87 ASP A N 1
ATOM 656 C CA . ASP A 1 87 ? 7.150 -1.076 -4.298 1.00 97.88 87 ASP A CA 1
ATOM 657 C C . ASP A 1 87 ? 5.913 -1.614 -3.579 1.00 97.88 87 ASP A C 1
ATOM 659 O O . ASP A 1 87 ? 4.803 -1.112 -3.745 1.00 97.88 87 ASP A O 1
ATOM 663 N N . VAL A 1 88 ? 6.123 -2.618 -2.734 1.00 92.44 88 VAL A N 1
ATOM 664 C CA . VAL A 1 88 ? 5.115 -3.159 -1.805 1.00 92.44 88 VAL A CA 1
ATOM 665 C C . VAL A 1 88 ? 5.685 -3.181 -0.383 1.00 92.44 88 VAL A C 1
ATOM 667 O O . VAL A 1 88 ? 5.079 -2.669 0.557 1.00 92.44 88 VAL A O 1
ATOM 670 N N . ASN A 1 89 ? 6.933 -3.641 -0.270 1.00 80.19 89 ASN A N 1
ATOM 671 C CA . ASN A 1 89 ? 7.571 -4.345 0.847 1.00 80.19 89 ASN A CA 1
ATOM 672 C C . ASN A 1 89 ? 7.442 -5.860 0.648 1.00 80.19 89 ASN A C 1
ATOM 674 O O . ASN A 1 89 ? 6.731 -6.514 1.413 1.00 80.19 89 ASN A O 1
ATOM 678 N N . PRO A 1 90 ? 8.045 -6.383 -0.438 1.00 91.00 90 PRO A N 1
ATOM 679 C CA . PRO A 1 90 ? 9.355 -5.986 -0.988 1.00 91.00 90 PRO A CA 1
ATOM 680 C C . PRO A 1 90 ? 9.371 -4.864 -2.043 1.00 91.00 90 PRO A C 1
ATOM 682 O O . PRO A 1 90 ? 8.334 -4.541 -2.618 1.00 91.00 90 PRO A O 1
ATOM 685 N N . SER A 1 91 ? 10.554 -4.284 -2.292 1.00 94.75 91 SER A N 1
ATOM 686 C CA . SER A 1 91 ? 10.811 -3.261 -3.326 1.00 94.75 91 SER A CA 1
ATOM 687 C C . SER A 1 91 ? 11.793 -3.770 -4.392 1.00 94.75 91 SER A C 1
ATOM 689 O O . SER A 1 91 ? 12.963 -4.013 -4.092 1.00 94.75 91 SER A O 1
ATOM 691 N N . VAL A 1 92 ? 11.332 -3.922 -5.637 1.00 96.12 92 VAL A N 1
ATOM 692 C CA . VAL A 1 92 ? 12.111 -4.482 -6.761 1.00 96.12 92 VAL A CA 1
ATOM 693 C C . VAL A 1 92 ? 12.272 -3.443 -7.869 1.00 96.12 92 VAL A C 1
ATOM 695 O O . VAL A 1 92 ? 11.300 -2.791 -8.254 1.00 96.12 92 VAL A O 1
ATOM 698 N N . ARG A 1 93 ? 13.485 -3.318 -8.417 1.00 95.94 93 ARG A N 1
ATOM 699 C CA . ARG A 1 93 ? 13.800 -2.481 -9.583 1.00 95.94 93 ARG A CA 1
ATOM 700 C C . ARG A 1 93 ? 14.122 -3.377 -10.779 1.00 95.94 93 ARG A C 1
ATOM 702 O O . ARG A 1 93 ? 14.887 -4.323 -10.649 1.00 95.94 93 ARG A O 1
ATOM 709 N N . LEU A 1 94 ? 13.528 -3.085 -11.930 1.00 96.94 94 LEU A N 1
ATOM 710 C CA . LEU A 1 94 ? 13.771 -3.766 -13.200 1.00 96.94 94 LEU A CA 1
ATOM 711 C C . LEU A 1 94 ? 14.318 -2.755 -14.201 1.00 96.94 94 LEU A C 1
ATOM 713 O O . LEU A 1 94 ? 13.660 -1.750 -14.479 1.00 96.94 94 LEU A O 1
ATOM 717 N N . GLU A 1 95 ? 15.485 -3.032 -14.766 1.00 95.88 95 GLU A N 1
ATOM 718 C CA . GLU A 1 95 ? 16.044 -2.229 -15.848 1.00 95.88 95 GLU A CA 1
ATOM 719 C C . GLU A 1 95 ? 15.689 -2.846 -17.198 1.00 95.88 95 GLU A C 1
ATOM 721 O O . GLU A 1 95 ? 15.899 -4.039 -17.422 1.00 95.88 95 GLU A O 1
ATOM 726 N N . VAL A 1 96 ? 15.126 -2.041 -18.095 1.00 95.06 96 VAL A N 1
ATOM 727 C CA . VAL A 1 96 ? 14.495 -2.480 -19.339 1.00 95.06 96 VAL A CA 1
ATOM 728 C C . VAL A 1 96 ? 15.120 -1.746 -20.520 1.00 95.06 96 VAL A C 1
ATOM 730 O O . VAL A 1 96 ? 15.087 -0.517 -20.602 1.00 95.06 96 VAL A O 1
ATOM 733 N N . ASN A 1 97 ? 15.666 -2.505 -21.466 1.00 91.88 97 ASN A N 1
ATOM 734 C CA . ASN A 1 97 ? 16.271 -1.937 -22.668 1.00 91.88 97 ASN A CA 1
ATOM 735 C C . ASN A 1 97 ? 15.224 -1.463 -23.698 1.00 91.88 97 ASN A C 1
ATOM 737 O O . ASN A 1 97 ? 14.013 -1.611 -23.534 1.00 91.88 97 ASN A O 1
ATOM 741 N N . ASP A 1 98 ? 15.697 -0.897 -24.806 1.00 88.88 98 ASP A N 1
ATOM 742 C CA . ASP A 1 98 ? 14.890 -0.438 -25.948 1.00 88.88 98 ASP A CA 1
ATOM 743 C C . ASP A 1 98 ? 14.079 -1.539 -26.660 1.00 88.88 98 ASP A C 1
ATOM 745 O O . ASP A 1 98 ? 13.133 -1.239 -27.387 1.00 88.88 98 ASP A O 1
ATOM 749 N N . ARG A 1 99 ? 14.395 -2.816 -26.420 1.00 88.88 99 ARG A N 1
ATOM 750 C CA . ARG A 1 99 ? 13.647 -3.982 -26.917 1.00 88.88 99 ARG A CA 1
ATOM 751 C C . ARG A 1 99 ? 12.601 -4.484 -25.925 1.00 88.88 99 ARG A C 1
ATOM 753 O O . ARG A 1 99 ? 12.057 -5.571 -26.127 1.00 88.88 99 ARG A O 1
ATOM 760 N N . ASN A 1 100 ? 12.306 -3.714 -24.876 1.00 94.25 100 ASN A N 1
ATOM 761 C CA . ASN A 1 100 ? 11.372 -4.073 -23.808 1.00 94.25 100 ASN A CA 1
ATOM 762 C C . ASN A 1 100 ? 11.796 -5.319 -23.011 1.00 94.25 100 ASN A C 1
ATOM 764 O O . ASN A 1 100 ? 10.948 -5.985 -22.416 1.00 94.25 100 ASN A O 1
ATOM 768 N N . VAL A 1 101 ? 13.093 -5.644 -22.997 1.00 95.31 101 VAL A N 1
ATOM 769 C CA . VAL A 1 101 ? 13.654 -6.800 -22.287 1.00 95.31 101 VAL A CA 1
ATOM 770 C C . VAL A 1 101 ? 14.331 -6.342 -21.001 1.00 95.31 101 VAL A C 1
ATOM 772 O O . VAL A 1 101 ? 15.096 -5.379 -21.013 1.00 95.31 101 VAL A O 1
ATOM 775 N N . VAL A 1 102 ? 14.071 -7.057 -19.906 1.00 97.00 102 VAL A N 1
ATOM 776 C CA . VAL A 1 102 ? 14.751 -6.846 -18.626 1.00 97.00 102 VAL A CA 1
ATOM 777 C C . VAL A 1 102 ? 16.212 -7.253 -18.764 1.00 97.00 102 VAL A C 1
ATOM 779 O O . VAL A 1 102 ? 16.509 -8.408 -19.072 1.00 97.00 102 VAL A O 1
ATOM 782 N N . VAL A 1 103 ? 17.119 -6.314 -18.532 1.00 95.75 103 VAL A N 1
ATOM 783 C CA . VAL A 1 103 ? 18.570 -6.542 -18.554 1.00 95.75 103 VAL A CA 1
ATOM 784 C C . VAL A 1 103 ? 19.157 -6.673 -17.150 1.00 95.75 103 VAL A C 1
ATOM 786 O O . VAL A 1 103 ? 20.184 -7.324 -16.995 1.00 95.75 103 VAL A O 1
ATOM 789 N N . GLU A 1 104 ? 18.474 -6.139 -16.134 1.00 93.94 104 GLU A N 1
ATOM 790 C CA . GLU A 1 104 ? 18.904 -6.183 -14.734 1.00 93.94 104 GLU A CA 1
ATOM 791 C C . GLU A 1 104 ? 17.696 -6.199 -13.786 1.00 93.94 104 GLU A C 1
ATOM 793 O O . GLU A 1 104 ? 16.627 -5.667 -14.105 1.00 93.94 104 GLU A O 1
ATOM 798 N N . VAL A 1 105 ? 17.867 -6.836 -12.626 1.00 95.12 105 VAL A N 1
ATOM 799 C CA . VAL A 1 105 ? 16.895 -6.849 -11.529 1.00 95.12 105 VAL A CA 1
ATOM 800 C C . VAL A 1 105 ? 17.615 -6.594 -10.211 1.00 95.12 105 VAL A C 1
ATOM 802 O O . VAL A 1 105 ? 18.492 -7.366 -9.831 1.00 95.12 105 VAL A O 1
ATOM 805 N N . ASP A 1 106 ? 17.190 -5.557 -9.492 1.00 92.56 106 ASP A N 1
ATOM 806 C CA . ASP A 1 106 ? 17.748 -5.197 -8.190 1.00 92.56 106 ASP A CA 1
ATOM 807 C C . ASP A 1 106 ? 16.720 -5.415 -7.080 1.00 92.56 106 ASP A C 1
ATOM 809 O O . ASP A 1 106 ? 15.565 -4.975 -7.159 1.00 92.56 106 ASP A O 1
ATOM 813 N N . ALA A 1 107 ? 17.168 -6.059 -6.004 1.00 94.44 107 ALA A N 1
ATOM 814 C CA . ALA A 1 107 ? 16.469 -6.060 -4.729 1.00 94.44 107 ALA A CA 1
ATOM 815 C C . ALA A 1 107 ? 16.853 -4.800 -3.949 1.00 94.44 107 ALA A C 1
ATOM 817 O O . ALA A 1 107 ? 17.998 -4.646 -3.534 1.00 94.44 107 ALA A O 1
ATOM 818 N N . VAL A 1 108 ? 15.899 -3.890 -3.747 1.00 91.75 108 VAL A N 1
ATOM 819 C CA . VAL A 1 108 ? 16.172 -2.594 -3.099 1.00 91.75 108 VAL A CA 1
ATOM 820 C C . VAL A 1 108 ? 16.120 -2.696 -1.572 1.00 91.75 108 VAL A C 1
ATOM 822 O O . VAL A 1 108 ? 16.738 -1.898 -0.869 1.00 91.75 108 VAL A O 1
ATOM 825 N N . ASN A 1 109 ? 15.403 -3.691 -1.045 1.00 89.94 109 ASN A N 1
ATOM 826 C CA . ASN A 1 109 ? 15.341 -3.984 0.382 1.00 89.94 109 ASN A CA 1
ATOM 827 C C . ASN A 1 109 ? 15.489 -5.488 0.670 1.00 89.94 109 ASN A C 1
ATOM 829 O O . ASN A 1 109 ? 15.388 -6.323 -0.225 1.00 89.94 109 ASN A O 1
ATOM 833 N N . SER A 1 110 ? 15.697 -5.844 1.939 1.00 91.19 110 SER A N 1
ATOM 834 C CA . SER A 1 110 ? 15.980 -7.228 2.355 1.00 91.19 110 SER A CA 1
ATOM 835 C C . SER A 1 110 ? 14.840 -8.217 2.086 1.00 91.19 110 SER A C 1
ATOM 837 O O . SER A 1 110 ? 15.080 -9.400 1.854 1.00 91.19 110 SER A O 1
ATOM 839 N N . ASP A 1 111 ? 13.585 -7.764 2.085 1.00 91.69 111 ASP A N 1
ATOM 840 C CA . ASP A 1 111 ? 12.465 -8.605 1.653 1.00 91.69 111 ASP A CA 1
ATOM 841 C C . ASP A 1 111 ? 12.519 -8.878 0.143 1.00 91.69 111 ASP A C 1
ATOM 843 O O . ASP A 1 111 ? 12.138 -9.963 -0.298 1.00 91.69 111 ASP A O 1
ATOM 847 N N . ALA A 1 112 ? 13.014 -7.928 -0.660 1.00 92.00 112 ALA A N 1
ATOM 848 C CA . ALA A 1 112 ? 13.147 -8.108 -2.101 1.00 92.00 112 ALA A CA 1
ATOM 849 C C . ALA A 1 112 ? 14.227 -9.122 -2.455 1.00 92.00 112 ALA A C 1
ATOM 851 O O . ALA A 1 112 ? 14.043 -9.840 -3.428 1.00 92.00 112 ALA A O 1
ATOM 852 N N . GLU A 1 113 ? 15.285 -9.253 -1.651 1.00 93.69 113 GLU A N 1
ATOM 853 C CA . GLU A 1 113 ? 16.335 -10.262 -1.861 1.00 93.69 113 GLU A CA 1
ATOM 854 C C . GLU A 1 113 ? 15.763 -11.686 -1.852 1.00 93.69 113 GLU A C 1
ATOM 856 O O . GLU A 1 113 ? 16.168 -12.531 -2.649 1.00 93.69 113 GLU A O 1
ATOM 861 N N . LYS A 1 114 ? 14.765 -11.947 -0.996 1.00 92.25 114 LYS A N 1
ATOM 862 C CA . LYS A 1 114 ? 14.068 -13.242 -0.944 1.00 92.25 114 LYS A CA 1
ATOM 863 C C . LYS A 1 114 ? 13.266 -13.494 -2.218 1.00 92.25 114 LYS A C 1
ATOM 865 O O . LYS A 1 114 ? 13.255 -14.606 -2.728 1.00 92.25 114 LYS A O 1
ATOM 870 N N . ILE A 1 115 ? 12.609 -12.457 -2.742 1.00 92.75 115 ILE A N 1
ATOM 871 C CA . ILE A 1 115 ? 11.827 -12.563 -3.977 1.00 92.75 115 ILE A CA 1
ATOM 872 C C . ILE A 1 115 ? 12.727 -12.707 -5.199 1.00 92.75 115 ILE A C 1
ATOM 874 O O . ILE A 1 115 ? 12.463 -13.560 -6.042 1.00 92.75 115 ILE A O 1
ATOM 878 N N . THR A 1 116 ? 13.776 -11.892 -5.316 1.00 91.06 116 THR A N 1
ATOM 879 C CA . THR A 1 116 ? 14.657 -11.896 -6.489 1.00 91.06 116 THR A CA 1
ATOM 880 C C . THR A 1 116 ? 15.493 -13.170 -6.582 1.00 91.06 116 THR A C 1
ATOM 882 O O . THR A 1 116 ? 15.795 -13.596 -7.693 1.00 91.06 116 THR A O 1
ATOM 885 N N . ALA A 1 117 ? 15.796 -13.828 -5.456 1.00 88.81 117 ALA A N 1
ATOM 886 C CA . ALA A 1 117 ? 16.436 -15.145 -5.439 1.00 88.81 117 ALA A CA 1
ATOM 887 C C . ALA A 1 117 ? 15.564 -16.261 -6.052 1.00 88.81 117 ALA A C 1
ATOM 889 O O . ALA A 1 117 ? 16.097 -17.220 -6.611 1.00 88.81 117 ALA A O 1
ATOM 890 N N . ASP A 1 118 ? 14.237 -16.122 -5.982 1.00 85.69 118 ASP A N 1
ATOM 891 C CA . ASP A 1 118 ? 13.266 -17.141 -6.403 1.00 85.69 118 ASP A CA 1
ATOM 892 C C . ASP A 1 118 ? 12.742 -16.943 -7.837 1.00 85.69 118 ASP A C 1
ATOM 894 O O . ASP A 1 118 ? 11.976 -17.772 -8.346 1.00 85.69 118 ASP A O 1
ATOM 898 N N . ILE A 1 119 ? 13.125 -15.853 -8.509 1.00 90.69 119 ILE A N 1
ATOM 899 C CA . ILE A 1 119 ? 12.633 -15.507 -9.847 1.00 90.69 119 ILE A CA 1
ATOM 900 C C . ILE A 1 119 ? 13.771 -15.378 -10.859 1.00 90.69 119 ILE A C 1
ATOM 902 O O . ILE A 1 119 ? 14.846 -14.864 -10.582 1.00 90.69 119 ILE A O 1
ATOM 906 N N . SER A 1 120 ? 13.501 -15.791 -12.096 1.00 93.81 120 SER A N 1
ATOM 907 C CA . SER A 1 120 ? 14.385 -15.547 -13.237 1.00 93.81 120 SER A CA 1
ATOM 908 C C . SER A 1 120 ? 13.665 -14.620 -14.206 1.00 93.81 120 SER A C 1
ATOM 910 O O . SER A 1 120 ? 12.753 -15.051 -14.912 1.00 93.81 120 SER A O 1
ATOM 912 N N . VAL A 1 121 ? 14.020 -13.333 -14.185 1.00 96.44 121 VAL A N 1
ATOM 913 C CA . VAL A 1 121 ? 13.346 -12.287 -14.978 1.00 96.44 121 VAL A CA 1
ATOM 914 C C . VAL A 1 121 ? 14.244 -11.602 -16.005 1.00 96.44 121 VAL A C 1
ATOM 916 O O . VAL A 1 121 ? 13.731 -11.107 -17.005 1.00 96.44 121 VAL A O 1
ATOM 919 N N . VAL A 1 122 ? 15.566 -11.630 -15.819 1.00 96.06 122 VAL A N 1
ATOM 920 C CA . VAL A 1 122 ? 16.527 -11.120 -16.809 1.00 96.06 122 VAL A CA 1
ATOM 921 C C . VAL A 1 122 ? 16.389 -11.904 -18.118 1.00 96.06 122 VAL A C 1
ATOM 923 O O . VAL A 1 122 ? 16.272 -13.130 -18.119 1.00 96.06 122 VAL A O 1
ATOM 926 N N . GLY A 1 123 ? 16.361 -11.189 -19.241 1.00 94.06 123 GLY A N 1
ATOM 927 C CA . GLY A 1 123 ? 16.124 -11.736 -20.577 1.00 94.06 123 GLY A CA 1
ATOM 928 C C . GLY A 1 123 ? 14.645 -11.900 -20.952 1.00 94.06 123 GLY A C 1
ATOM 929 O O . GLY A 1 123 ? 14.353 -12.218 -22.105 1.00 94.06 123 GLY A O 1
ATOM 930 N N . LYS A 1 124 ? 13.697 -11.664 -20.033 1.00 97.75 124 LYS A N 1
ATOM 931 C CA . LYS A 1 124 ? 12.253 -11.667 -20.336 1.00 97.75 124 LYS A CA 1
ATOM 932 C C . LYS A 1 124 ? 11.768 -10.287 -20.758 1.00 97.75 124 LYS A C 1
ATOM 934 O O . LYS A 1 124 ? 12.394 -9.277 -20.441 1.00 97.75 124 LYS A O 1
ATOM 939 N N . LYS A 1 125 ? 10.613 -10.233 -21.426 1.00 98.00 125 LYS A N 1
ATOM 940 C CA . LYS A 1 125 ? 9.898 -8.966 -21.600 1.00 98.00 125 LYS A CA 1
ATOM 941 C C . LYS A 1 125 ? 9.493 -8.398 -20.238 1.00 98.00 125 LYS A C 1
ATOM 943 O O . LYS A 1 125 ? 9.207 -9.165 -19.317 1.00 98.00 125 LYS A O 1
ATOM 948 N N . TYR A 1 126 ? 9.487 -7.075 -20.094 1.00 97.25 126 TYR A N 1
ATOM 949 C CA . TYR A 1 126 ? 9.231 -6.443 -18.795 1.00 97.25 126 TYR A CA 1
ATOM 950 C C . TYR A 1 126 ? 7.834 -6.742 -18.235 1.00 97.25 126 TYR A C 1
ATOM 952 O O . TYR A 1 126 ? 7.679 -6.840 -17.024 1.00 97.25 126 TYR A O 1
ATOM 960 N N . ASP A 1 127 ? 6.823 -6.920 -19.084 1.00 97.81 127 ASP A N 1
ATOM 961 C CA . ASP A 1 127 ? 5.462 -7.282 -18.681 1.00 97.81 127 ASP A CA 1
ATOM 962 C C . ASP A 1 127 ? 5.397 -8.717 -18.133 1.00 97.81 127 ASP A C 1
ATOM 964 O O . ASP A 1 127 ? 4.822 -8.956 -17.067 1.00 97.81 127 ASP A O 1
ATOM 968 N N . ASP A 1 128 ? 6.081 -9.661 -18.784 1.00 98.19 128 ASP A N 1
ATOM 969 C CA . ASP A 1 128 ? 6.264 -11.018 -18.258 1.00 98.19 128 ASP A CA 1
ATOM 970 C C . ASP A 1 128 ? 7.057 -11.018 -16.941 1.00 98.19 128 ASP A C 1
ATOM 972 O O . ASP A 1 128 ? 6.712 -11.743 -16.005 1.00 98.19 128 ASP A O 1
ATOM 976 N N . ALA A 1 129 ? 8.106 -10.196 -16.842 1.00 98.06 129 ALA A N 1
ATOM 977 C CA . ALA A 1 129 ? 8.897 -10.048 -15.624 1.00 98.06 129 ALA A CA 1
ATOM 978 C C . ALA A 1 129 ? 8.068 -9.487 -14.461 1.00 98.06 129 ALA A C 1
ATOM 980 O O . ALA A 1 129 ? 8.086 -10.061 -13.375 1.00 98.06 129 ALA A O 1
ATOM 981 N N . VAL A 1 130 ? 7.285 -8.428 -14.695 1.00 98.19 130 VAL A N 1
ATOM 982 C CA . VAL A 1 130 ? 6.340 -7.868 -13.713 1.00 98.19 130 VAL A CA 1
ATOM 983 C C . VAL A 1 130 ? 5.378 -8.946 -13.230 1.00 98.19 130 VAL A C 1
ATOM 985 O O . VAL A 1 130 ? 5.183 -9.092 -12.024 1.00 98.19 130 VAL A O 1
ATOM 988 N N . LYS A 1 131 ? 4.819 -9.747 -14.146 1.00 97.69 131 LYS A N 1
ATOM 989 C CA . LYS A 1 131 ? 3.919 -10.845 -13.782 1.00 97.69 131 LYS A CA 1
ATOM 990 C C . LYS A 1 131 ? 4.591 -11.871 -12.875 1.00 97.69 131 LYS A C 1
ATOM 992 O O . LYS A 1 131 ? 4.003 -12.277 -11.875 1.00 97.69 131 LYS A O 1
ATOM 997 N N . VAL A 1 132 ? 5.811 -12.288 -13.209 1.00 97.69 132 VAL A N 1
ATOM 998 C CA . VAL A 1 132 ? 6.586 -13.225 -12.383 1.00 97.69 132 VAL A CA 1
ATOM 999 C C . VAL A 1 132 ? 6.855 -12.633 -10.996 1.00 97.69 132 VAL A C 1
ATOM 1001 O O . VAL A 1 132 ? 6.610 -13.310 -9.998 1.00 97.69 132 VAL A O 1
ATOM 1004 N N . THR A 1 133 ? 7.285 -11.372 -10.922 1.00 97.38 133 THR A N 1
ATOM 1005 C CA . THR A 1 133 ? 7.592 -10.687 -9.659 1.00 97.38 133 THR A CA 1
ATOM 1006 C C . THR A 1 133 ? 6.359 -10.540 -8.764 1.00 97.38 133 THR A C 1
ATOM 1008 O O . THR A 1 133 ? 6.414 -10.897 -7.589 1.00 97.38 133 THR A O 1
ATOM 1011 N N . VAL A 1 134 ? 5.227 -10.078 -9.304 1.00 96.81 134 VAL A N 1
ATOM 1012 C CA . VAL A 1 134 ? 3.981 -9.891 -8.533 1.00 96.81 134 VAL A CA 1
ATOM 1013 C C . VAL A 1 134 ? 3.433 -11.229 -8.036 1.00 96.81 134 VAL A C 1
ATOM 1015 O O . VAL A 1 134 ? 3.073 -11.343 -6.866 1.00 96.81 134 VAL A O 1
ATOM 1018 N N . ASN A 1 135 ? 3.456 -12.273 -8.870 1.00 95.69 135 ASN A N 1
ATOM 1019 C CA . ASN A 1 135 ? 3.059 -13.617 -8.442 1.00 95.69 135 ASN A CA 1
ATOM 1020 C C . ASN A 1 135 ? 3.969 -14.158 -7.327 1.00 95.69 135 ASN A C 1
ATOM 1022 O O . ASN A 1 135 ? 3.495 -14.831 -6.412 1.00 95.69 135 ASN A O 1
ATOM 1026 N N . ALA A 1 136 ? 5.274 -13.870 -7.377 1.00 95.81 136 ALA A N 1
ATOM 1027 C CA . ALA A 1 136 ? 6.200 -14.249 -6.314 1.00 95.81 136 ALA A CA 1
ATOM 1028 C C . ALA A 1 136 ? 5.907 -13.496 -5.005 1.00 95.81 136 ALA A C 1
ATOM 1030 O O . ALA A 1 136 ? 5.926 -14.110 -3.938 1.00 95.81 136 ALA A O 1
ATOM 1031 N N . MET A 1 137 ? 5.569 -12.203 -5.076 1.00 96.00 137 MET A N 1
ATOM 1032 C CA . MET A 1 137 ? 5.132 -11.419 -3.913 1.00 96.00 137 MET A CA 1
ATOM 1033 C C . MET A 1 137 ? 3.837 -11.980 -3.300 1.00 96.00 137 MET A C 1
ATOM 1035 O O . MET A 1 137 ? 3.760 -12.126 -2.081 1.00 96.00 137 MET A O 1
ATOM 1039 N N . GLN A 1 138 ? 2.857 -12.364 -4.125 1.00 94.69 138 GLN A N 1
ATOM 1040 C CA . GLN A 1 138 ? 1.618 -13.013 -3.670 1.00 94.69 138 GLN A CA 1
ATOM 1041 C C . GLN A 1 138 ? 1.892 -14.365 -3.001 1.00 94.69 138 GLN A C 1
ATOM 1043 O O . GLN A 1 138 ? 1.456 -14.607 -1.878 1.00 94.69 138 GLN A O 1
ATOM 1048 N N . LYS A 1 139 ? 2.671 -15.237 -3.655 1.00 94.00 139 LYS A N 1
ATOM 1049 C CA . LYS A 1 139 ? 3.013 -16.572 -3.137 1.00 94.00 139 LYS A CA 1
ATOM 1050 C C . LYS A 1 139 ? 3.713 -16.513 -1.774 1.00 94.00 139 LYS A C 1
ATOM 1052 O O . LYS A 1 139 ? 3.540 -17.416 -0.962 1.00 94.00 139 LYS A O 1
ATOM 1057 N N . ASN A 1 140 ? 4.499 -15.467 -1.537 1.00 94.31 140 ASN A N 1
ATOM 1058 C CA . ASN A 1 140 ? 5.223 -15.255 -0.284 1.00 94.31 140 ASN A CA 1
ATOM 1059 C C . ASN A 1 140 ? 4.432 -14.434 0.758 1.00 94.31 140 ASN A C 1
ATOM 1061 O O . ASN A 1 140 ? 4.984 -14.092 1.801 1.00 94.31 140 ASN A O 1
ATOM 1065 N N . GLY A 1 141 ? 3.154 -14.116 0.509 1.00 94.25 141 GLY A N 1
ATOM 1066 C CA . GLY A 1 141 ? 2.287 -13.420 1.472 1.00 94.25 141 GLY A CA 1
ATOM 1067 C C . GLY A 1 141 ? 2.603 -11.932 1.661 1.00 94.25 141 GLY A C 1
ATOM 1068 O O . GLY A 1 141 ? 2.228 -11.336 2.675 1.00 94.25 141 GLY A O 1
ATOM 1069 N N . TYR A 1 142 ? 3.314 -11.325 0.706 1.00 95.44 142 TYR A N 1
ATOM 1070 C CA . TYR A 1 142 ? 3.574 -9.884 0.695 1.00 95.44 142 TYR A CA 1
ATOM 1071 C C . TYR A 1 142 ? 2.425 -9.085 0.085 1.00 95.44 142 TYR A C 1
ATOM 1073 O O . TYR A 1 142 ? 2.215 -7.941 0.476 1.00 95.44 142 TYR A O 1
ATOM 1081 N N . ILE A 1 143 ? 1.687 -9.703 -0.839 1.00 96.56 143 ILE A N 1
ATOM 1082 C CA . ILE A 1 143 ? 0.418 -9.195 -1.356 1.00 96.56 143 ILE A CA 1
ATOM 1083 C C . ILE A 1 143 ? -0.660 -10.199 -0.962 1.00 96.56 143 ILE A C 1
ATOM 1085 O O . ILE A 1 143 ? -0.597 -11.360 -1.369 1.00 96.56 143 ILE A O 1
ATOM 1089 N N . THR A 1 144 ? -1.622 -9.738 -0.175 1.00 96.44 144 THR A N 1
ATOM 1090 C CA . THR A 1 144 ? -2.806 -10.486 0.271 1.00 96.44 144 THR A CA 1
ATOM 1091 C C . THR A 1 144 ? -4.027 -9.576 0.163 1.00 96.44 144 THR A C 1
ATOM 1093 O O . THR A 1 144 ? -3.882 -8.402 -0.192 1.00 96.44 144 THR A O 1
ATOM 1096 N N . GLU A 1 145 ? -5.212 -10.077 0.499 1.00 95.75 145 GLU A N 1
ATOM 1097 C CA . GLU A 1 145 ? -6.429 -9.272 0.599 1.00 95.75 145 GLU A CA 1
ATOM 1098 C C . GLU A 1 145 ? -6.223 -8.081 1.552 1.00 95.75 145 GLU A C 1
ATOM 1100 O O . GLU A 1 145 ? -6.602 -6.953 1.235 1.00 95.75 145 GLU A O 1
ATOM 1105 N N . LEU A 1 146 ? -5.569 -8.290 2.705 1.00 95.75 146 LEU A N 1
ATOM 1106 C CA . LEU A 1 146 ? -5.338 -7.216 3.678 1.00 95.75 146 LEU A CA 1
ATOM 1107 C C . LEU A 1 146 ? -4.117 -6.334 3.351 1.00 95.75 146 LEU A C 1
ATOM 1109 O O . LEU A 1 146 ? -4.062 -5.168 3.755 1.00 95.75 146 LEU A O 1
ATOM 1113 N N . LYS A 1 147 ? -3.137 -6.868 2.612 1.00 96.50 147 LYS A N 1
ATOM 1114 C CA . LYS A 1 147 ? -1.927 -6.160 2.150 1.00 96.50 147 LYS A CA 1
ATOM 1115 C C . LYS A 1 147 ? -1.989 -5.935 0.641 1.00 96.50 147 LYS A C 1
ATOM 1117 O O . LYS A 1 147 ? -1.161 -6.441 -0.113 1.00 96.50 147 LYS A O 1
ATOM 1122 N N . ASN A 1 148 ? -2.993 -5.189 0.200 1.00 97.38 148 ASN A N 1
ATOM 1123 C CA . ASN A 1 148 ? -3.356 -5.088 -1.211 1.00 97.38 148 ASN A CA 1
ATOM 1124 C C . ASN A 1 148 ? -2.722 -3.899 -1.961 1.00 97.38 148 ASN A C 1
ATOM 1126 O O . ASN A 1 148 ? -3.091 -3.652 -3.103 1.00 97.38 148 ASN A O 1
ATOM 1130 N N . SER A 1 149 ? -1.807 -3.130 -1.362 1.00 98.38 149 SER A N 1
ATOM 1131 C CA . SER A 1 149 ? -1.262 -1.917 -1.996 1.00 98.38 149 SER A CA 1
ATOM 1132 C C . SER A 1 149 ? 0.049 -2.144 -2.747 1.00 98.38 149 SER A C 1
ATOM 1134 O O . SER A 1 149 ? 1.009 -2.679 -2.194 1.00 98.38 149 SER A O 1
ATOM 1136 N N . VAL A 1 150 ? 0.122 -1.632 -3.977 1.00 98.44 150 VAL A N 1
ATOM 1137 C CA . VAL A 1 150 ? 1.318 -1.661 -4.833 1.00 98.44 150 VAL A CA 1
ATOM 1138 C C . VAL A 1 150 ? 1.599 -0.262 -5.371 1.00 98.44 150 VAL A C 1
ATOM 1140 O O . VAL A 1 150 ? 0.705 0.395 -5.900 1.00 98.44 150 VAL A O 1
ATOM 1143 N N . LEU A 1 151 ? 2.848 0.189 -5.286 1.00 98.75 151 LEU A N 1
ATOM 1144 C CA . LEU A 1 151 ? 3.329 1.389 -5.964 1.00 98.75 151 LEU A CA 1
ATOM 1145 C C . LEU A 1 151 ? 4.147 0.994 -7.199 1.00 98.75 151 LEU A C 1
ATOM 1147 O O . LEU A 1 151 ? 5.102 0.226 -7.116 1.00 98.75 151 LEU A O 1
ATOM 1151 N N . VAL A 1 152 ? 3.782 1.565 -8.343 1.00 98.75 152 VAL A N 1
ATOM 1152 C CA . VAL A 1 152 ? 4.498 1.444 -9.613 1.00 98.75 152 VAL A CA 1
ATOM 1153 C C . VAL A 1 152 ? 5.121 2.789 -9.963 1.00 98.75 152 VAL A C 1
ATOM 1155 O O . VAL A 1 152 ? 4.415 3.779 -10.158 1.00 98.75 152 VAL A O 1
ATOM 1158 N N . THR A 1 153 ? 6.442 2.828 -10.103 1.00 98.50 153 THR A N 1
ATOM 1159 C CA . THR A 1 153 ? 7.132 4.001 -10.657 1.00 98.50 153 THR A CA 1
ATOM 1160 C C . THR A 1 153 ? 7.887 3.609 -11.913 1.00 98.50 153 THR A C 1
ATOM 1162 O O . THR A 1 153 ? 8.628 2.631 -11.904 1.00 98.50 153 THR A O 1
ATOM 1165 N N . VAL A 1 154 ? 7.709 4.377 -12.988 1.00 98.06 154 VAL A N 1
ATOM 1166 C CA . VAL A 1 154 ? 8.471 4.195 -14.228 1.00 98.06 154 VAL A CA 1
ATOM 1167 C C . VAL A 1 154 ? 9.348 5.407 -14.485 1.00 98.06 154 VAL A C 1
ATOM 1169 O O . VAL A 1 154 ? 8.853 6.534 -14.525 1.00 98.06 154 VAL A O 1
ATOM 1172 N N . VAL A 1 155 ? 10.642 5.161 -14.669 1.00 94.81 155 VAL A N 1
ATOM 1173 C CA . VAL A 1 155 ? 11.633 6.177 -15.018 1.00 94.81 155 VAL A CA 1
ATOM 1174 C C . VAL A 1 155 ? 12.022 6.004 -16.474 1.00 94.81 155 VAL A C 1
ATOM 1176 O O . VAL A 1 155 ? 12.460 4.924 -16.866 1.00 94.81 155 VAL A O 1
ATOM 1179 N N . ASP A 1 156 ? 11.879 7.058 -17.265 1.00 92.62 156 ASP A N 1
ATOM 1180 C CA . ASP A 1 156 ? 12.357 7.098 -18.647 1.00 92.62 156 ASP A CA 1
ATOM 1181 C C . ASP A 1 156 ? 12.767 8.531 -19.002 1.00 92.62 156 ASP A C 1
ATOM 1183 O O . ASP A 1 156 ? 12.238 9.490 -18.440 1.00 92.62 156 ASP A O 1
ATOM 1187 N N . GLY A 1 157 ? 13.722 8.686 -19.919 1.00 89.12 157 GLY A N 1
ATOM 1188 C CA . GLY A 1 157 ? 14.083 10.005 -20.444 1.00 89.12 157 GLY A CA 1
ATOM 1189 C C . GLY A 1 157 ? 12.998 10.603 -21.346 1.00 89.12 157 GLY A C 1
ATOM 1190 O O . GLY A 1 157 ? 12.981 11.815 -21.546 1.00 89.12 157 GLY A O 1
ATOM 1191 N N . ASP A 1 158 ? 12.105 9.763 -21.874 1.00 90.69 158 ASP A N 1
ATOM 1192 C CA . ASP A 1 158 ? 10.958 10.138 -22.694 1.00 90.69 158 ASP A CA 1
ATOM 1193 C C . ASP A 1 158 ? 9.644 9.951 -21.909 1.00 90.69 158 ASP A C 1
ATOM 1195 O O . ASP A 1 158 ? 9.297 8.848 -21.478 1.00 90.69 158 ASP A O 1
ATOM 1199 N N . GLU A 1 159 ? 8.894 11.039 -21.714 1.00 92.25 159 GLU A N 1
ATOM 1200 C CA . GLU A 1 159 ? 7.655 11.037 -20.923 1.00 92.25 159 GLU A CA 1
ATOM 1201 C C . GLU A 1 159 ? 6.545 10.165 -21.532 1.00 92.25 159 GLU A C 1
ATOM 1203 O O . GLU A 1 159 ? 5.809 9.501 -20.793 1.00 92.25 159 GLU A O 1
ATOM 1208 N N . GLU A 1 160 ? 6.422 10.127 -22.864 1.00 94.38 160 GLU A N 1
ATOM 1209 C CA . GLU A 1 160 ? 5.406 9.316 -23.545 1.00 94.38 160 GLU A CA 1
ATOM 1210 C C . GLU A 1 160 ? 5.715 7.828 -23.379 1.00 94.38 160 GLU A C 1
ATOM 1212 O O . GLU A 1 160 ? 4.824 7.019 -23.077 1.00 94.38 160 GLU A O 1
ATOM 1217 N N . ARG A 1 161 ? 6.996 7.464 -23.504 1.00 93.81 161 ARG A N 1
ATOM 1218 C CA . ARG A 1 161 ? 7.470 6.107 -23.244 1.00 93.81 161 ARG A CA 1
ATOM 1219 C C . ARG A 1 161 ? 7.266 5.721 -21.780 1.00 93.81 161 ARG A C 1
ATOM 1221 O O . ARG A 1 161 ? 6.719 4.643 -21.533 1.00 93.81 161 ARG A O 1
ATOM 1228 N N . ALA A 1 162 ? 7.609 6.590 -20.823 1.00 95.44 162 ALA A N 1
ATOM 1229 C CA . ALA A 1 162 ? 7.362 6.346 -19.399 1.00 95.44 162 ALA A CA 1
ATOM 1230 C C . ALA A 1 162 ? 5.875 6.069 -19.125 1.00 95.44 162 ALA A C 1
ATOM 1232 O O . ALA A 1 162 ? 5.531 5.094 -18.451 1.00 95.44 162 ALA A O 1
ATOM 1233 N N . ALA A 1 163 ? 4.982 6.896 -19.680 1.00 96.94 163 ALA A N 1
ATOM 1234 C CA . ALA A 1 163 ? 3.539 6.751 -19.509 1.00 96.94 163 ALA A CA 1
ATOM 1235 C C . ALA A 1 163 ? 3.007 5.448 -20.134 1.00 96.94 163 ALA A C 1
ATOM 1237 O O . ALA A 1 163 ? 2.193 4.752 -19.516 1.00 96.94 163 ALA A O 1
ATOM 1238 N N . SER A 1 164 ? 3.495 5.090 -21.326 1.00 97.69 164 SER A N 1
ATOM 1239 C CA . SER A 1 164 ? 3.134 3.854 -22.033 1.00 97.69 164 SER A CA 1
ATOM 1240 C C . SER A 1 164 ? 3.568 2.596 -21.269 1.00 97.69 164 SER A C 1
ATOM 1242 O O . SER A 1 164 ? 2.768 1.674 -21.053 1.00 97.69 164 SER A O 1
ATOM 1244 N N . VAL A 1 165 ? 4.814 2.576 -20.782 1.00 98.12 165 VAL A N 1
ATOM 1245 C CA . VAL A 1 165 ? 5.339 1.470 -19.972 1.00 98.12 165 VAL A CA 1
ATOM 1246 C C . VAL A 1 165 ? 4.576 1.377 -18.652 1.00 98.12 165 VAL A C 1
ATOM 1248 O O . VAL A 1 165 ? 4.073 0.299 -18.335 1.00 98.12 165 VAL A O 1
ATOM 1251 N N . ARG A 1 166 ? 4.378 2.493 -17.931 1.00 98.50 166 ARG A N 1
ATOM 1252 C CA . ARG A 1 166 ? 3.590 2.528 -16.684 1.00 98.50 166 ARG A CA 1
ATOM 1253 C C . ARG A 1 166 ? 2.199 1.940 -16.891 1.00 98.50 166 ARG A C 1
ATOM 1255 O O . ARG A 1 166 ? 1.795 1.067 -16.127 1.00 98.50 166 ARG A O 1
ATOM 1262 N N . LYS A 1 167 ? 1.487 2.367 -17.939 1.00 98.62 167 LYS A N 1
ATOM 1263 C CA . LYS A 1 167 ? 0.156 1.840 -18.266 1.00 98.62 167 LYS A CA 1
ATOM 1264 C C . LYS A 1 167 ? 0.184 0.326 -18.478 1.00 98.62 167 LYS A C 1
ATOM 1266 O O . LYS A 1 167 ? -0.639 -0.382 -17.913 1.00 98.62 167 LYS A O 1
ATOM 1271 N N . THR A 1 168 ? 1.160 -0.177 -19.233 1.00 98.69 168 THR A N 1
ATOM 1272 C CA . THR A 1 168 ? 1.304 -1.620 -19.488 1.00 98.69 168 THR A CA 1
ATOM 1273 C C . THR A 1 168 ? 1.573 -2.413 -18.206 1.00 98.69 168 THR A C 1
ATOM 1275 O O . THR A 1 168 ? 1.000 -3.488 -18.011 1.00 98.69 168 THR A O 1
ATOM 1278 N N . VAL A 1 169 ? 2.422 -1.888 -17.316 1.00 98.75 169 VAL A N 1
ATOM 1279 C CA . VAL A 1 169 ? 2.715 -2.501 -16.009 1.00 98.75 169 VAL A CA 1
ATOM 1280 C C . VAL A 1 169 ? 1.452 -2.545 -15.147 1.00 98.75 169 VAL A C 1
ATOM 1282 O O . VAL A 1 169 ? 1.095 -3.609 -14.645 1.00 98.75 169 VAL A O 1
ATOM 1285 N N . VAL A 1 170 ? 0.731 -1.427 -15.041 1.00 98.75 170 VAL A N 1
ATOM 1286 C CA . VAL A 1 170 ? -0.535 -1.338 -14.296 1.00 98.75 170 VAL A CA 1
ATOM 1287 C C . VAL A 1 170 ? -1.575 -2.316 -14.851 1.00 98.75 170 VAL A C 1
ATOM 1289 O O . VAL A 1 170 ? -2.127 -3.112 -14.095 1.00 98.75 170 VAL A O 1
ATOM 1292 N N . ASP A 1 171 ? -1.787 -2.341 -16.170 1.00 98.56 171 ASP A N 1
ATOM 1293 C CA . ASP A 1 171 ? -2.724 -3.266 -16.823 1.00 98.56 171 ASP A CA 1
ATOM 1294 C C . ASP A 1 171 ? -2.352 -4.737 -16.577 1.00 98.56 171 ASP A C 1
ATOM 1296 O O . ASP A 1 171 ? -3.226 -5.603 -16.476 1.00 98.56 171 ASP A O 1
ATOM 1300 N N . THR A 1 172 ? -1.056 -5.038 -16.478 1.00 98.56 172 THR A N 1
ATOM 1301 C CA . THR A 1 172 ? -0.559 -6.379 -16.150 1.00 98.56 172 THR A CA 1
ATOM 1302 C C . THR A 1 172 ? -0.927 -6.767 -14.721 1.00 98.56 172 THR A C 1
ATOM 1304 O O . THR A 1 172 ? -1.470 -7.852 -14.516 1.00 98.56 172 THR A O 1
ATOM 1307 N N . ILE A 1 173 ? -0.717 -5.872 -13.751 1.00 98.38 173 ILE A N 1
ATOM 1308 C CA . ILE A 1 173 ? -1.088 -6.100 -12.345 1.00 98.38 173 ILE A CA 1
ATOM 1309 C C . ILE A 1 173 ? -2.606 -6.263 -12.211 1.00 98.38 173 ILE A C 1
ATOM 1311 O O . ILE A 1 173 ? -3.059 -7.219 -11.588 1.00 98.38 173 ILE A O 1
ATOM 1315 N N . VAL A 1 174 ? -3.403 -5.422 -12.880 1.00 98.19 174 VAL A N 1
ATOM 1316 C CA . VAL A 1 174 ? -4.874 -5.537 -12.892 1.00 98.19 174 VAL A CA 1
ATOM 1317 C C . VAL A 1 174 ? -5.338 -6.883 -13.464 1.00 98.19 174 VAL A C 1
ATOM 1319 O O . VAL A 1 174 ? -6.309 -7.468 -12.986 1.00 98.19 174 VAL A O 1
ATOM 1322 N N . LYS A 1 175 ? -4.672 -7.410 -14.500 1.00 97.81 175 LYS A N 1
ATOM 1323 C CA . LYS A 1 175 ? -4.994 -8.742 -15.047 1.00 97.81 175 LYS A CA 1
ATOM 1324 C C . LYS A 1 175 ? -4.673 -9.867 -14.064 1.00 97.81 175 LYS A C 1
ATOM 1326 O O . LYS A 1 175 ? -5.419 -10.842 -14.027 1.00 97.81 175 LYS A O 1
ATOM 1331 N N . ILE A 1 176 ? -3.583 -9.745 -13.306 1.00 96.44 176 ILE A N 1
ATOM 1332 C CA . ILE A 1 176 ? -3.223 -10.703 -12.252 1.00 96.44 176 ILE A CA 1
ATOM 1333 C C . ILE A 1 176 ? -4.268 -10.648 -11.142 1.00 96.44 176 ILE A C 1
ATOM 1335 O O . ILE A 1 176 ? -4.821 -11.686 -10.785 1.00 96.44 176 ILE A O 1
ATOM 1339 N N . ASP A 1 177 ? -4.609 -9.450 -10.672 1.00 95.44 177 ASP A N 1
ATOM 1340 C CA . ASP A 1 177 ? -5.592 -9.250 -9.609 1.00 95.44 177 ASP A CA 1
ATOM 1341 C C . ASP A 1 177 ? -6.949 -9.882 -9.944 1.00 95.44 177 ASP A C 1
ATOM 1343 O O . ASP A 1 177 ? -7.484 -10.649 -9.154 1.00 95.44 177 ASP A O 1
ATOM 1347 N N . LYS A 1 178 ? -7.438 -9.716 -11.181 1.00 94.25 178 LYS A N 1
ATOM 1348 C CA . LYS A 1 178 ? -8.676 -10.366 -11.657 1.00 94.25 178 LYS A CA 1
ATOM 1349 C C . LYS A 1 178 ? -8.684 -11.893 -11.542 1.00 94.25 178 LYS A C 1
ATOM 1351 O O . LYS A 1 178 ? -9.758 -12.486 -11.565 1.00 94.25 178 LYS A O 1
ATOM 1356 N N . SER A 1 179 ? -7.515 -12.532 -11.501 1.00 91.75 179 SER A N 1
ATOM 1357 C CA . SER A 1 179 ? -7.404 -13.988 -11.370 1.00 91.75 179 SER A CA 1
ATOM 1358 C C . SER A 1 179 ? -7.342 -14.468 -9.922 1.00 91.75 179 SER A C 1
ATOM 1360 O O . SER A 1 179 ? -7.737 -15.601 -9.660 1.00 91.75 179 SER A O 1
ATOM 1362 N N . VAL A 1 180 ? -6.861 -13.624 -9.003 1.00 90.44 180 VAL A N 1
ATOM 1363 C CA . VAL A 1 180 ? -6.635 -13.989 -7.596 1.00 90.44 180 VAL A CA 1
ATOM 1364 C C . VAL A 1 180 ? -7.722 -13.410 -6.683 1.00 90.44 180 VAL A C 1
ATOM 1366 O O . VAL A 1 180 ? -8.137 -14.079 -5.746 1.00 90.44 180 VAL A O 1
ATOM 1369 N N . GLY A 1 181 ? -8.245 -12.223 -7.003 1.00 91.94 181 GLY A N 1
ATOM 1370 C CA . GLY A 1 181 ? -9.340 -11.574 -6.281 1.00 91.94 181 GLY A CA 1
ATOM 1371 C C . GLY A 1 181 ? -8.912 -10.870 -4.995 1.00 91.94 181 GLY A C 1
ATOM 1372 O O . GLY A 1 181 ? -9.696 -10.833 -4.057 1.00 91.94 181 GLY A O 1
ATOM 1373 N N . TYR A 1 182 ? -7.688 -10.337 -4.938 1.00 94.69 182 TYR A N 1
ATOM 1374 C CA . TYR A 1 182 ? -7.179 -9.621 -3.758 1.00 94.69 182 TYR A CA 1
ATOM 1375 C C . TYR A 1 182 ? -7.571 -8.137 -3.731 1.00 94.69 182 TYR A C 1
ATOM 1377 O O . TYR A 1 182 ? -7.212 -7.432 -2.789 1.00 94.69 182 TYR A O 1
ATOM 1385 N N . ASP A 1 183 ? -8.286 -7.661 -4.754 1.00 95.62 183 ASP A N 1
ATOM 1386 C CA . ASP A 1 183 ? -8.708 -6.270 -4.917 1.00 95.62 183 ASP A CA 1
ATOM 1387 C C . ASP A 1 183 ? -7.518 -5.298 -4.793 1.00 95.62 183 ASP A C 1
ATOM 1389 O O . ASP A 1 183 ? -7.548 -4.335 -4.024 1.00 95.62 183 ASP A O 1
ATOM 1393 N N . ILE A 1 184 ? -6.430 -5.571 -5.526 1.00 97.50 184 ILE A N 1
ATOM 1394 C CA . ILE A 1 184 ? -5.177 -4.803 -5.449 1.00 97.50 184 ILE A CA 1
ATOM 1395 C C . ILE A 1 184 ? -5.420 -3.309 -5.726 1.00 97.50 184 ILE A C 1
ATOM 1397 O O . ILE A 1 184 ? -5.952 -2.915 -6.767 1.00 97.50 184 ILE A O 1
ATOM 1401 N N . SER A 1 185 ? -4.931 -2.460 -4.819 1.00 98.31 185 SER A N 1
ATOM 1402 C CA . SER A 1 185 ? -4.883 -1.011 -4.984 1.00 98.31 185 SER A CA 1
ATOM 1403 C C . SER A 1 185 ? -3.521 -0.573 -5.517 1.00 98.31 185 SER A C 1
ATOM 1405 O O . SER A 1 185 ? -2.486 -0.760 -4.877 1.00 98.31 185 SER A O 1
ATOM 1407 N N . ILE A 1 186 ? -3.516 0.018 -6.709 1.00 98.69 186 ILE A N 1
ATOM 1408 C CA . ILE A 1 186 ? -2.300 0.394 -7.428 1.00 98.69 186 ILE A CA 1
ATOM 1409 C C . ILE A 1 186 ? -2.160 1.912 -7.415 1.00 98.69 186 ILE A C 1
ATOM 1411 O O . ILE A 1 186 ? -2.992 2.615 -7.988 1.00 98.69 186 ILE A O 1
ATOM 1415 N N . LEU A 1 187 ? -1.078 2.405 -6.819 1.00 98.81 187 LEU A N 1
ATOM 1416 C CA . LEU A 1 187 ? -0.577 3.763 -7.013 1.00 98.81 187 LEU A CA 1
ATOM 1417 C C . LEU A 1 187 ? 0.431 3.743 -8.161 1.00 98.81 187 LEU A C 1
ATOM 1419 O O . LEU A 1 187 ? 1.310 2.883 -8.193 1.00 98.81 187 LEU A O 1
ATOM 1423 N N . SER A 1 188 ? 0.343 4.677 -9.106 1.00 98.69 188 SER A N 1
ATOM 1424 C CA . SER A 1 188 ? 1.289 4.720 -10.221 1.00 98.69 188 SER A CA 1
ATOM 1425 C C . SER A 1 188 ? 1.709 6.129 -10.624 1.00 98.69 188 SER A C 1
ATOM 1427 O O . SER A 1 188 ? 0.928 7.079 -10.576 1.00 98.69 188 SER A O 1
ATOM 1429 N N . GLN A 1 189 ? 2.971 6.263 -11.026 1.00 98.31 189 GLN A N 1
ATOM 1430 C CA . GLN A 1 189 ? 3.581 7.536 -11.404 1.00 98.31 189 GLN A CA 1
ATOM 1431 C C . GLN A 1 189 ? 4.730 7.340 -12.402 1.00 98.31 189 GLN A C 1
ATOM 1433 O O . GLN A 1 189 ? 5.250 6.235 -12.573 1.00 98.31 189 GLN A O 1
ATOM 1438 N N . THR A 1 190 ? 5.124 8.428 -13.055 1.00 97.12 190 THR A N 1
ATOM 1439 C CA . THR A 1 190 ? 6.284 8.493 -13.951 1.00 97.12 190 THR A CA 1
ATOM 1440 C C . THR A 1 190 ? 7.323 9.487 -13.431 1.00 97.12 190 THR A C 1
ATOM 1442 O O . THR A 1 190 ? 7.008 10.359 -12.615 1.00 97.12 190 THR A O 1
ATOM 1445 N N . MET A 1 191 ? 8.564 9.341 -13.897 1.00 91.06 191 MET A N 1
ATOM 1446 C CA . MET A 1 191 ? 9.693 10.204 -13.556 1.00 91.06 191 MET A CA 1
ATOM 1447 C C . MET A 1 191 ? 10.654 10.345 -14.746 1.00 91.06 191 MET A C 1
ATOM 1449 O O . MET A 1 191 ? 10.950 9.362 -15.421 1.00 91.06 191 MET A O 1
ATOM 1453 N N . THR A 1 192 ? 11.192 11.545 -14.962 1.00 84.94 192 THR A N 1
ATOM 1454 C CA . THR A 1 192 ? 12.243 11.819 -15.954 1.00 84.94 192 THR A CA 1
ATOM 1455 C C . THR A 1 192 ? 13.593 11.992 -15.248 1.00 84.94 192 THR A C 1
ATOM 1457 O O . THR A 1 192 ? 13.995 13.109 -14.929 1.00 84.94 192 THR A O 1
ATOM 1460 N N . GLY A 1 193 ? 14.274 10.878 -14.964 1.00 72.81 193 GLY A N 1
ATOM 1461 C CA . GLY A 1 193 ? 15.569 10.843 -14.259 1.00 72.81 193 GLY A CA 1
ATOM 1462 C C . GLY A 1 193 ? 15.465 10.748 -12.730 1.00 72.81 193 GLY A C 1
ATOM 1463 O O . GLY A 1 193 ? 14.512 11.233 -12.137 1.00 72.81 193 GLY A O 1
ATOM 1464 N N . ASP A 1 194 ? 16.437 10.100 -12.084 1.00 70.38 194 ASP A N 1
ATOM 1465 C CA . ASP A 1 194 ? 16.362 9.672 -10.676 1.00 70.38 194 ASP A CA 1
ATOM 1466 C C . ASP A 1 194 ? 17.453 10.258 -9.757 1.00 70.38 194 ASP A C 1
ATOM 1468 O O . ASP A 1 194 ? 17.483 9.948 -8.563 1.00 70.38 194 ASP A O 1
ATOM 1472 N N . SER A 1 195 ? 18.345 11.101 -10.292 1.00 67.06 195 SER A N 1
ATOM 1473 C CA . SER A 1 195 ? 19.599 11.486 -9.629 1.00 67.06 195 SER A CA 1
ATOM 1474 C C . SER A 1 195 ? 19.402 12.182 -8.286 1.00 67.06 195 SER A C 1
ATOM 1476 O O . SER A 1 195 ? 20.120 11.888 -7.332 1.00 67.06 195 SER A O 1
ATOM 1478 N N . ASP A 1 196 ? 18.421 13.076 -8.195 1.00 73.75 196 ASP A N 1
ATOM 1479 C CA . ASP A 1 196 ? 18.276 13.981 -7.050 1.00 73.75 196 ASP A CA 1
ATOM 1480 C C . ASP A 1 196 ? 17.660 13.279 -5.830 1.00 73.75 196 ASP A C 1
ATOM 1482 O O . ASP A 1 196 ? 17.836 13.713 -4.695 1.00 73.75 196 ASP A O 1
ATOM 1486 N N . LEU A 1 197 ? 16.970 12.156 -6.055 1.00 85.88 197 LEU A N 1
ATOM 1487 C CA . LEU A 1 197 ? 16.309 11.374 -5.007 1.00 85.88 197 LEU A CA 1
ATOM 1488 C C . LEU A 1 197 ? 17.152 10.188 -4.537 1.00 85.88 197 LEU A C 1
ATOM 1490 O O . LEU A 1 197 ? 16.809 9.535 -3.549 1.00 85.88 197 LEU A O 1
ATOM 1494 N N . ARG A 1 198 ? 18.241 9.888 -5.247 1.00 84.12 198 ARG A N 1
ATOM 1495 C CA . ARG A 1 198 ? 18.990 8.644 -5.092 1.00 84.12 198 ARG A CA 1
ATOM 1496 C C . ARG A 1 198 ? 19.709 8.529 -3.757 1.00 84.12 198 ARG A C 1
ATOM 1498 O O . ARG A 1 198 ? 19.576 7.504 -3.100 1.00 84.12 198 ARG A O 1
ATOM 1505 N N . GLU A 1 199 ? 20.386 9.585 -3.315 1.00 86.12 199 GLU A N 1
ATOM 1506 C CA . GLU A 1 199 ? 21.065 9.589 -2.011 1.00 86.12 199 GLU A CA 1
ATOM 1507 C C . GLU A 1 199 ? 20.072 9.320 -0.869 1.00 86.12 199 GLU A C 1
ATOM 1509 O O . GLU A 1 199 ? 20.326 8.518 0.033 1.00 86.12 199 GLU A O 1
ATOM 1514 N N . LEU A 1 200 ? 18.897 9.955 -0.928 1.00 88.81 200 LEU A N 1
ATOM 1515 C CA . LEU A 1 200 ? 17.859 9.779 0.080 1.00 88.81 200 LEU A CA 1
ATOM 1516 C C . LEU A 1 200 ? 17.220 8.385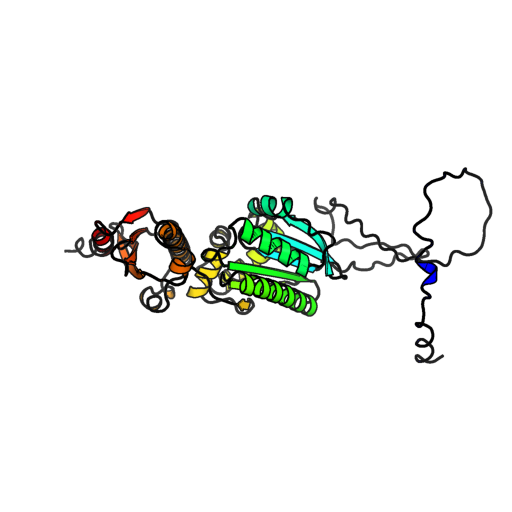 0.014 1.00 88.81 200 LEU A C 1
ATOM 1518 O O . LEU A 1 200 ? 16.930 7.802 1.059 1.00 88.81 200 LEU A O 1
ATOM 1522 N N . ALA A 1 201 ? 17.022 7.849 -1.188 1.00 91.31 201 ALA A N 1
ATOM 1523 C CA . ALA A 1 201 ? 16.491 6.509 -1.414 1.00 91.31 201 ALA A CA 1
ATOM 1524 C C . ALA A 1 201 ? 17.441 5.425 -0.874 1.00 91.31 201 ALA A C 1
ATOM 1526 O O . ALA A 1 201 ? 17.026 4.591 -0.067 1.00 91.31 201 ALA A O 1
ATOM 1527 N N . GLU A 1 202 ? 18.730 5.506 -1.222 1.00 89.12 202 GLU A N 1
ATOM 1528 C CA . GLU A 1 202 ? 19.780 4.589 -0.762 1.00 89.12 202 GLU A CA 1
ATOM 1529 C C . GLU A 1 202 ? 19.917 4.620 0.766 1.00 89.12 202 GLU A C 1
ATOM 1531 O O . GLU A 1 202 ? 19.894 3.572 1.413 1.00 89.12 202 GLU A O 1
ATOM 1536 N N . LYS A 1 203 ? 19.957 5.819 1.366 1.00 91.12 203 LYS A N 1
ATOM 1537 C CA . LYS A 1 203 ? 20.032 5.997 2.826 1.00 91.12 203 LYS A CA 1
ATOM 1538 C C . LYS A 1 203 ? 18.876 5.328 3.577 1.00 91.12 203 LYS A C 1
ATOM 1540 O O . LYS A 1 203 ? 19.043 4.940 4.732 1.00 91.12 203 LYS A O 1
ATOM 1545 N N . ASN A 1 204 ? 17.701 5.240 2.957 1.00 90.88 204 ASN A N 1
ATOM 1546 C CA . ASN A 1 204 ? 16.503 4.679 3.576 1.00 90.88 204 ASN A CA 1
ATOM 1547 C C . ASN A 1 204 ? 16.162 3.266 3.076 1.00 90.88 204 ASN A C 1
ATOM 1549 O O . ASN A 1 204 ? 15.139 2.729 3.497 1.00 90.88 204 ASN A O 1
ATOM 1553 N N . HIS A 1 205 ? 16.993 2.656 2.220 1.00 91.44 205 HIS A N 1
ATOM 1554 C CA . HIS A 1 205 ? 16.748 1.333 1.626 1.00 91.44 205 HIS A CA 1
ATOM 1555 C C . HIS A 1 205 ? 15.375 1.225 0.935 1.00 91.44 205 HIS A C 1
ATOM 1557 O O . HIS A 1 205 ? 14.626 0.263 1.120 1.00 91.44 205 HIS A O 1
ATOM 1563 N N . VAL A 1 206 ? 15.021 2.253 0.163 1.00 93.62 206 VAL A N 1
ATOM 1564 C CA . VAL A 1 206 ? 13.782 2.329 -0.624 1.00 93.62 206 VAL A CA 1
ATOM 1565 C C . VAL A 1 206 ? 14.089 2.766 -2.053 1.00 93.62 206 VAL A C 1
ATOM 1567 O O . VAL A 1 206 ? 15.190 3.222 -2.345 1.00 93.62 206 VAL A O 1
ATOM 1570 N N . THR A 1 207 ? 13.126 2.640 -2.963 1.00 95.00 207 THR A N 1
ATOM 1571 C CA . THR A 1 207 ? 13.281 3.137 -4.336 1.00 95.00 207 THR A CA 1
ATOM 1572 C C . THR A 1 207 ? 13.192 4.665 -4.389 1.00 95.00 207 THR A C 1
ATOM 1574 O O . THR A 1 207 ? 12.558 5.309 -3.544 1.00 95.00 207 THR A O 1
ATOM 1577 N N . THR A 1 208 ? 13.753 5.266 -5.439 1.00 95.06 208 THR A N 1
ATOM 1578 C CA . THR A 1 208 ? 13.540 6.694 -5.734 1.00 95.06 208 THR A CA 1
ATOM 1579 C C . THR A 1 208 ? 12.073 6.997 -6.032 1.00 95.06 208 THR A C 1
ATOM 1581 O O . THR A 1 208 ? 11.588 8.067 -5.673 1.00 95.06 208 THR A O 1
ATOM 1584 N N . GLY A 1 209 ? 11.325 6.036 -6.585 1.00 95.75 209 GLY A N 1
ATOM 1585 C CA . GLY A 1 209 ? 9.876 6.142 -6.753 1.00 95.75 209 GLY A CA 1
ATOM 1586 C C . GLY A 1 209 ? 9.123 6.314 -5.435 1.00 95.75 209 GLY A C 1
ATOM 1587 O O . GLY A 1 209 ? 8.266 7.193 -5.311 1.00 95.75 209 GLY A O 1
ATOM 1588 N N . ARG A 1 210 ? 9.481 5.549 -4.401 1.00 96.31 210 ARG A N 1
ATOM 1589 C CA . ARG A 1 210 ? 8.881 5.705 -3.072 1.00 96.31 210 ARG A CA 1
ATOM 1590 C C . ARG A 1 210 ? 9.217 7.057 -2.446 1.00 96.31 210 ARG A C 1
ATOM 1592 O O . ARG A 1 210 ? 8.325 7.687 -1.882 1.00 96.31 210 ARG A O 1
ATOM 1599 N N . ILE A 1 211 ? 10.453 7.538 -2.596 1.00 96.44 211 ILE A N 1
ATOM 1600 C CA . ILE A 1 211 ? 10.827 8.894 -2.160 1.00 96.44 211 ILE A CA 1
ATOM 1601 C C . ILE A 1 211 ? 10.016 9.957 -2.909 1.00 96.44 211 ILE A C 1
ATOM 1603 O O . ILE A 1 211 ? 9.447 10.839 -2.270 1.00 96.44 211 ILE A O 1
ATOM 1607 N N . MET A 1 212 ? 9.875 9.838 -4.233 1.00 96.44 212 MET A N 1
ATOM 1608 C CA . MET A 1 212 ? 9.062 10.755 -5.037 1.00 96.44 212 MET A CA 1
ATOM 1609 C C . MET A 1 212 ? 7.615 10.820 -4.539 1.00 96.44 212 MET A C 1
ATOM 1611 O O . MET A 1 212 ? 7.057 11.912 -4.421 1.00 96.44 212 MET A O 1
ATOM 1615 N N . LEU A 1 213 ? 6.997 9.668 -4.251 1.00 97.94 213 LEU A N 1
ATOM 1616 C CA . LEU A 1 213 ? 5.633 9.633 -3.721 1.00 97.94 213 LEU A CA 1
ATOM 1617 C C . LEU A 1 213 ? 5.558 10.392 -2.391 1.00 97.94 213 LEU A C 1
ATOM 1619 O O . LEU A 1 213 ? 4.682 11.234 -2.211 1.00 97.94 213 LEU A O 1
ATOM 1623 N N . ILE A 1 214 ? 6.500 10.133 -1.483 1.00 97.38 214 ILE A N 1
ATOM 1624 C CA . ILE A 1 214 ? 6.557 10.782 -0.170 1.00 97.38 214 ILE A CA 1
ATOM 1625 C C . ILE A 1 214 ? 6.726 12.301 -0.306 1.00 97.38 214 ILE A C 1
ATOM 1627 O O . ILE A 1 214 ? 6.007 13.053 0.348 1.00 97.38 214 ILE A O 1
ATOM 1631 N N . GLU A 1 215 ? 7.606 12.776 -1.188 1.00 95.88 215 GLU A N 1
ATOM 1632 C CA . GLU A 1 215 ? 7.763 14.213 -1.430 1.00 95.88 215 GLU A CA 1
ATOM 1633 C C . GLU A 1 215 ? 6.490 14.857 -1.987 1.00 95.88 215 GLU A C 1
ATOM 1635 O O . GLU A 1 215 ? 6.143 15.973 -1.595 1.00 95.88 215 GLU A O 1
ATOM 1640 N N . LYS A 1 216 ? 5.772 14.169 -2.885 1.00 96.75 216 LYS A N 1
ATOM 1641 C CA . LYS A 1 216 ? 4.477 14.641 -3.397 1.00 96.75 216 LYS A CA 1
ATOM 1642 C C . LYS A 1 216 ? 3.438 14.746 -2.277 1.00 96.75 216 LYS A C 1
ATOM 1644 O O . LYS A 1 216 ? 2.688 15.718 -2.252 1.00 96.75 216 LYS A O 1
ATOM 1649 N N . ILE A 1 217 ? 3.427 13.801 -1.335 1.00 97.38 217 ILE A N 1
ATOM 1650 C CA . ILE A 1 217 ? 2.547 13.838 -0.156 1.00 97.38 217 ILE A CA 1
ATOM 1651 C C . ILE A 1 217 ? 2.890 15.033 0.741 1.00 97.38 217 ILE A C 1
ATOM 1653 O O . ILE A 1 217 ? 1.997 15.803 1.086 1.00 97.38 217 ILE A O 1
ATOM 1657 N N . CYS A 1 218 ? 4.170 15.243 1.059 1.00 96.06 218 CYS A N 1
ATOM 1658 C CA . CYS A 1 218 ? 4.616 16.386 1.865 1.00 96.06 218 CYS A CA 1
ATOM 1659 C C . CYS A 1 218 ? 4.335 17.742 1.194 1.00 96.06 218 CYS A C 1
ATOM 1661 O O . CYS A 1 218 ? 4.086 18.731 1.878 1.00 96.06 218 CYS A O 1
ATOM 1663 N N . LYS A 1 219 ? 4.363 17.809 -0.145 1.00 95.50 219 LYS A N 1
ATOM 1664 C CA . LYS A 1 219 ? 3.980 19.017 -0.901 1.00 95.50 219 LYS A CA 1
ATOM 1665 C C . LYS A 1 219 ? 2.476 19.282 -0.850 1.00 95.50 219 LYS A C 1
ATOM 1667 O O . LYS A 1 219 ? 2.076 20.442 -0.825 1.00 95.50 219 LYS A O 1
ATOM 1672 N N . LEU A 1 220 ? 1.660 18.227 -0.859 1.00 94.06 220 LEU A N 1
ATOM 1673 C CA . LEU A 1 220 ? 0.203 18.329 -0.768 1.00 94.06 220 LEU A CA 1
ATOM 1674 C C . LEU A 1 220 ? -0.253 18.716 0.646 1.00 94.06 220 LEU A C 1
ATOM 1676 O O . LEU A 1 220 ? -1.198 19.487 0.793 1.00 94.06 220 LEU A O 1
ATOM 1680 N N . ASN A 1 221 ? 0.411 18.187 1.675 1.00 92.94 221 ASN A N 1
ATOM 1681 C CA . ASN A 1 221 ? 0.071 18.432 3.069 1.00 92.94 221 ASN A CA 1
ATOM 1682 C C . ASN A 1 221 ? 1.339 18.624 3.919 1.00 92.94 221 ASN A C 1
ATOM 1684 O O . ASN A 1 221 ? 2.108 17.685 4.138 1.00 92.94 221 ASN A O 1
ATOM 1688 N N . SER A 1 222 ? 1.515 19.848 4.431 1.00 93.69 222 SER A N 1
ATOM 1689 C CA . SER A 1 222 ? 2.677 20.272 5.223 1.00 93.69 222 SER A CA 1
ATOM 1690 C C . SER A 1 222 ? 2.776 19.630 6.606 1.00 93.69 222 SER A C 1
ATOM 1692 O O . SER A 1 222 ? 3.809 19.767 7.256 1.00 93.69 222 SER A O 1
ATOM 1694 N N . GLU A 1 223 ? 1.729 18.939 7.063 1.00 94.25 223 GLU A N 1
ATOM 1695 C CA . GLU A 1 223 ? 1.737 18.203 8.330 1.00 94.25 223 GLU A CA 1
ATOM 1696 C C . GLU A 1 223 ? 2.629 16.953 8.286 1.00 94.25 223 GLU A C 1
ATOM 1698 O O . GLU A 1 223 ? 3.002 16.418 9.330 1.00 94.25 223 GLU A O 1
ATOM 1703 N N . PHE A 1 224 ? 2.984 16.470 7.090 1.00 96.19 224 PHE A N 1
ATOM 1704 C CA . PHE A 1 224 ? 3.848 15.305 6.930 1.00 96.19 224 PHE A CA 1
ATOM 1705 C C . PHE A 1 224 ? 5.302 15.681 6.679 1.00 96.19 224 PHE A C 1
ATOM 1707 O O . PHE A 1 224 ? 5.612 16.606 5.928 1.00 96.19 224 PHE A O 1
ATOM 1714 N N . SER A 1 225 ? 6.209 14.854 7.194 1.00 95.06 225 SER A N 1
ATOM 1715 C CA . SER A 1 225 ? 7.632 14.924 6.880 1.00 95.06 225 SER A CA 1
ATOM 1716 C C . SER A 1 225 ? 8.145 13.636 6.237 1.00 95.06 225 SER A C 1
ATOM 1718 O O . SER A 1 225 ? 7.653 12.526 6.477 1.00 95.06 225 SER A O 1
ATOM 1720 N N . VAL A 1 226 ? 9.195 13.788 5.429 1.00 94.31 226 VAL A N 1
ATOM 1721 C CA . VAL A 1 226 ? 9.819 12.676 4.707 1.00 94.31 226 VAL A CA 1
ATOM 1722 C C . VAL A 1 226 ? 10.390 11.632 5.671 1.00 94.31 226 VAL A C 1
ATOM 1724 O O . VAL A 1 226 ? 10.207 10.435 5.457 1.00 94.31 226 VAL A O 1
ATOM 1727 N N . ASP A 1 227 ? 11.023 12.065 6.770 1.00 94.00 227 ASP A N 1
ATOM 1728 C CA . ASP A 1 227 ? 11.661 11.173 7.752 1.00 94.00 227 ASP A CA 1
ATOM 1729 C C . ASP A 1 227 ? 10.667 10.260 8.489 1.00 94.00 227 ASP A C 1
ATOM 1731 O O . ASP A 1 227 ? 11.040 9.180 8.963 1.00 94.00 227 ASP A O 1
ATOM 1735 N N . LYS A 1 228 ? 9.405 10.689 8.586 1.00 95.06 228 LYS A N 1
ATOM 1736 C CA . LYS A 1 228 ? 8.324 9.931 9.213 1.00 95.06 228 LYS A CA 1
ATOM 1737 C C . LYS A 1 228 ? 7.680 8.998 8.209 1.00 95.06 228 LYS A C 1
ATOM 1739 O O . LYS A 1 228 ? 7.582 7.802 8.476 1.00 95.06 228 LYS A O 1
ATOM 1744 N N . LEU A 1 229 ? 7.298 9.515 7.041 1.00 95.94 229 LEU A N 1
ATOM 1745 C CA . LEU A 1 229 ? 6.605 8.735 6.017 1.00 95.94 229 LEU A CA 1
ATOM 1746 C C . LEU A 1 229 ? 7.458 7.588 5.470 1.00 95.94 229 LEU A C 1
ATOM 1748 O O . LEU A 1 229 ? 6.933 6.492 5.288 1.00 95.94 229 LEU A O 1
ATOM 1752 N N . VAL A 1 230 ? 8.768 7.790 5.287 1.00 94.69 230 VAL A N 1
ATOM 1753 C CA . VAL A 1 230 ? 9.665 6.765 4.722 1.00 94.69 230 VAL A CA 1
ATOM 1754 C C . VAL A 1 230 ? 9.731 5.481 5.557 1.00 94.69 230 VAL A C 1
ATOM 1756 O O . VAL A 1 230 ? 9.975 4.404 5.018 1.00 94.69 230 VAL A O 1
ATOM 1759 N N . LYS A 1 231 ? 9.431 5.568 6.859 1.00 93.75 231 LYS A N 1
ATOM 1760 C CA . LYS A 1 231 ? 9.409 4.425 7.786 1.00 93.75 231 LYS A CA 1
ATOM 1761 C C . LYS A 1 231 ? 8.164 3.544 7.641 1.00 93.75 231 LYS A C 1
ATOM 1763 O O . LYS A 1 231 ? 8.148 2.441 8.180 1.00 93.75 231 LYS A O 1
ATOM 1768 N N . ASN A 1 232 ? 7.135 4.007 6.934 1.00 95.12 232 ASN A N 1
ATOM 1769 C CA . ASN A 1 232 ? 5.869 3.294 6.761 1.00 95.12 232 ASN A CA 1
ATOM 1770 C C . ASN A 1 232 ? 5.840 2.568 5.421 1.00 95.12 232 ASN A C 1
ATOM 1772 O O . ASN A 1 232 ? 6.318 3.107 4.424 1.00 95.12 232 ASN A O 1
ATOM 1776 N N . ASN A 1 233 ? 5.275 1.360 5.384 1.00 93.81 233 ASN A N 1
ATOM 1777 C CA . ASN A 1 233 ? 5.143 0.577 4.152 1.00 93.81 233 ASN A CA 1
ATOM 1778 C C . ASN A 1 233 ? 4.120 1.200 3.175 1.00 93.81 233 ASN A C 1
ATOM 1780 O O . ASN A 1 233 ? 3.387 2.131 3.519 1.00 93.81 233 ASN A O 1
ATOM 1784 N N . ILE A 1 234 ? 4.069 0.679 1.944 1.00 96.94 234 ILE A N 1
ATOM 1785 C CA . ILE A 1 234 ? 3.167 1.202 0.909 1.00 96.94 234 ILE A CA 1
ATOM 1786 C C . ILE A 1 234 ? 1.691 1.001 1.275 1.00 96.94 234 ILE A C 1
ATOM 1788 O O . ILE A 1 234 ? 0.889 1.873 0.956 1.00 96.94 234 ILE A O 1
ATOM 1792 N N . GLN A 1 235 ? 1.334 -0.062 2.007 1.00 97.56 235 GLN A N 1
ATOM 1793 C CA . GLN A 1 235 ? -0.032 -0.256 2.513 1.00 97.56 235 GLN A CA 1
ATOM 1794 C C . GLN A 1 235 ? -0.475 0.914 3.393 1.00 97.56 235 GLN A C 1
ATOM 1796 O O . GLN A 1 235 ? -1.488 1.548 3.110 1.00 97.56 235 GLN A O 1
ATOM 1801 N N . THR A 1 236 ? 0.308 1.248 4.418 1.00 97.00 236 THR A N 1
ATOM 1802 C CA . THR A 1 236 ? 0.022 2.366 5.322 1.00 97.00 236 THR A CA 1
ATOM 1803 C C . THR A 1 236 ? 0.001 3.693 4.573 1.00 97.00 236 THR A C 1
ATOM 1805 O O . THR A 1 236 ? -0.893 4.503 4.800 1.00 97.00 236 THR A O 1
ATOM 1808 N N . ILE A 1 237 ? 0.944 3.920 3.651 1.00 97.88 237 ILE A N 1
ATOM 1809 C CA . ILE A 1 237 ? 0.953 5.140 2.833 1.00 97.88 237 ILE A CA 1
ATOM 1810 C C . ILE A 1 237 ? -0.331 5.239 2.001 1.00 97.88 237 ILE A C 1
ATOM 1812 O O . ILE A 1 237 ? -0.974 6.281 2.007 1.00 97.88 237 ILE A O 1
ATOM 1816 N N . ASN A 1 238 ? -0.754 4.168 1.332 1.00 98.38 238 ASN A N 1
ATOM 1817 C CA . ASN A 1 238 ? -1.968 4.186 0.519 1.00 98.38 238 ASN A CA 1
ATOM 1818 C C . ASN A 1 238 ? -3.235 4.383 1.374 1.00 98.38 238 ASN A C 1
ATOM 1820 O O . ASN A 1 238 ? -4.107 5.170 1.010 1.00 98.38 238 ASN A O 1
ATOM 1824 N N . GLN A 1 239 ? -3.303 3.756 2.555 1.00 97.94 239 GLN A N 1
ATOM 1825 C CA . GLN A 1 239 ? -4.369 3.997 3.535 1.00 97.94 239 GLN A CA 1
ATOM 1826 C C . GLN A 1 239 ? -4.412 5.466 3.984 1.00 97.94 239 GLN A C 1
ATOM 1828 O O . GLN A 1 239 ? -5.496 6.040 4.065 1.00 97.94 239 GLN A O 1
ATOM 1833 N N . LEU A 1 240 ? -3.258 6.104 4.218 1.00 96.88 240 LEU A N 1
ATOM 1834 C CA . LEU A 1 240 ? -3.191 7.535 4.539 1.00 96.88 240 LEU A CA 1
ATOM 1835 C C . LEU A 1 240 ? -3.786 8.392 3.417 1.00 96.88 240 LEU A C 1
ATOM 1837 O O . LEU A 1 240 ? -4.574 9.294 3.696 1.00 96.88 240 LEU A O 1
ATOM 1841 N N . LEU A 1 241 ? -3.480 8.076 2.153 1.00 97.06 241 LEU A N 1
ATOM 1842 C CA . LEU A 1 241 ? -4.006 8.812 0.995 1.00 97.06 241 LEU A CA 1
ATOM 1843 C C . LEU A 1 241 ? -5.522 8.664 0.814 1.00 97.06 241 LEU A C 1
ATOM 1845 O O . LEU A 1 241 ? -6.146 9.498 0.159 1.00 97.06 241 LEU A O 1
ATOM 1849 N N . VAL A 1 242 ? -6.149 7.641 1.404 1.00 95.81 242 VAL A N 1
ATOM 1850 C CA . VAL A 1 242 ? -7.618 7.550 1.472 1.00 95.81 242 VAL A CA 1
ATOM 1851 C C . VAL A 1 242 ? -8.204 8.640 2.377 1.00 95.81 242 VAL A C 1
ATOM 1853 O O . VAL A 1 242 ? -9.332 9.077 2.149 1.00 95.81 242 VAL A O 1
ATOM 1856 N N . TYR A 1 243 ? -7.452 9.108 3.375 1.00 93.69 243 TYR A N 1
ATOM 1857 C CA . TYR A 1 243 ? -7.896 10.144 4.312 1.00 93.69 243 TYR A CA 1
ATOM 1858 C C . TYR A 1 243 ? -7.485 11.550 3.877 1.00 93.69 243 TYR A C 1
ATOM 1860 O O . TYR A 1 243 ? -8.226 12.498 4.118 1.00 93.69 243 TYR A O 1
ATOM 1868 N N . THR A 1 244 ? -6.322 11.686 3.239 1.00 93.25 244 THR A N 1
ATOM 1869 C CA . THR A 1 244 ? -5.725 12.990 2.909 1.00 93.25 244 THR A CA 1
ATOM 1870 C C . THR A 1 244 ? -5.827 13.372 1.437 1.00 93.25 244 THR A C 1
ATOM 1872 O O . THR A 1 244 ? -5.566 14.522 1.088 1.00 93.25 244 THR A O 1
ATOM 1875 N N . GLY A 1 245 ? -6.239 12.437 0.579 1.00 94.69 245 GLY A N 1
ATOM 1876 C CA . GLY A 1 245 ? -6.271 12.614 -0.867 1.00 94.69 245 GLY A CA 1
ATOM 1877 C C . GLY A 1 245 ? -4.977 12.161 -1.546 1.00 94.69 245 GLY A C 1
ATOM 1878 O O . GLY A 1 245 ? -3.903 12.108 -0.952 1.00 94.69 245 GLY A O 1
ATOM 1879 N N . VAL A 1 246 ? -5.092 11.816 -2.827 1.00 97.12 246 VAL A N 1
ATOM 1880 C CA . VAL A 1 246 ? -3.967 11.379 -3.663 1.00 97.12 246 VAL A CA 1
ATOM 1881 C C . VAL A 1 246 ? -3.370 12.606 -4.372 1.00 97.12 246 VAL A C 1
ATOM 1883 O O . VAL A 1 246 ? -4.139 13.396 -4.923 1.00 97.12 246 VAL A O 1
ATOM 1886 N N . PRO A 1 247 ? -2.034 12.791 -4.396 1.00 96.69 247 PRO A N 1
ATOM 1887 C CA . PRO A 1 247 ? -1.408 13.866 -5.166 1.00 96.69 247 PRO A CA 1
ATOM 1888 C C . PRO A 1 247 ? -1.793 13.811 -6.651 1.00 96.69 247 PRO A C 1
ATOM 1890 O O . PRO A 1 247 ? -1.763 12.740 -7.244 1.00 96.69 247 PRO A O 1
ATOM 1893 N N . GLU A 1 248 ? -2.069 14.959 -7.280 1.00 93.69 248 GLU A N 1
ATOM 1894 C CA . GLU A 1 248 ? -2.617 15.037 -8.654 1.00 93.69 248 GLU A CA 1
ATOM 1895 C C . GLU A 1 248 ? -1.786 14.304 -9.724 1.00 93.69 248 GLU A C 1
ATOM 1897 O O . GLU A 1 248 ? -2.321 13.827 -10.719 1.00 93.69 248 GLU A O 1
ATOM 1902 N N . THR A 1 249 ? -0.470 14.196 -9.525 1.00 93.38 249 THR A N 1
ATOM 1903 C CA . THR A 1 249 ? 0.463 13.524 -10.452 1.00 93.38 249 THR A CA 1
ATOM 1904 C C . THR A 1 249 ? 0.644 12.028 -10.164 1.00 93.38 249 THR A C 1
ATOM 1906 O O . THR A 1 249 ? 1.580 11.406 -10.676 1.00 93.38 249 THR A O 1
ATOM 1909 N N . VAL A 1 250 ? -0.193 11.457 -9.298 1.00 98.00 250 VAL A N 1
ATOM 1910 C CA . VAL A 1 250 ? -0.223 10.033 -8.955 1.00 98.00 250 VAL A CA 1
ATOM 1911 C C . VAL A 1 250 ? -1.597 9.490 -9.322 1.00 98.00 250 VAL A C 1
ATOM 1913 O O . VAL A 1 250 ? -2.624 10.006 -8.893 1.00 98.00 250 VAL A O 1
ATOM 1916 N N . GLU A 1 251 ? -1.619 8.421 -10.108 1.00 98.31 251 GLU A N 1
ATOM 1917 C CA . GLU A 1 251 ? -2.856 7.725 -10.460 1.00 98.31 251 GLU A CA 1
ATOM 1918 C C . GLU A 1 251 ? -3.126 6.607 -9.455 1.00 98.31 251 GLU A C 1
ATOM 1920 O O . GLU A 1 251 ? -2.205 5.868 -9.099 1.00 98.31 251 GLU A O 1
ATOM 1925 N N . ARG A 1 252 ? -4.386 6.459 -9.025 1.00 98.31 252 ARG A N 1
ATOM 1926 C CA . ARG A 1 252 ? -4.835 5.355 -8.168 1.00 98.31 252 ARG A 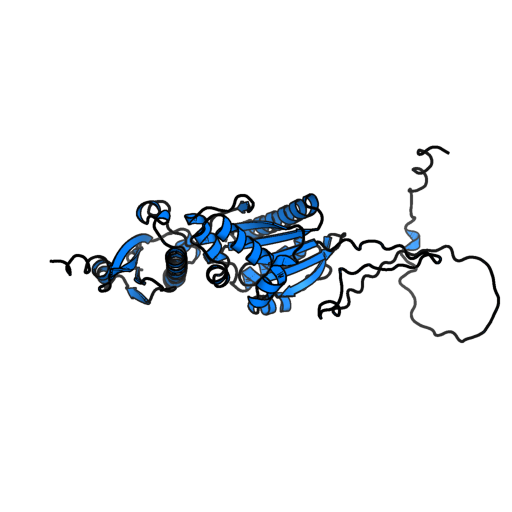CA 1
ATOM 1927 C C . ARG A 1 252 ? -5.890 4.508 -8.875 1.00 98.31 252 ARG A C 1
ATOM 1929 O O . ARG A 1 252 ? -6.863 5.045 -9.399 1.00 98.31 252 ARG A O 1
ATOM 1936 N N . ILE A 1 253 ? -5.717 3.191 -8.835 1.00 98.12 253 ILE A N 1
ATOM 1937 C CA . ILE A 1 253 ? -6.727 2.195 -9.216 1.00 98.12 253 ILE A CA 1
ATOM 1938 C C . ILE A 1 253 ? -7.036 1.340 -7.988 1.00 98.12 253 ILE A C 1
ATOM 1940 O O . ILE A 1 253 ? -6.116 0.941 -7.283 1.00 98.12 253 ILE A O 1
ATOM 1944 N N . GLY A 1 254 ? -8.315 1.053 -7.737 1.00 96.00 254 GLY A N 1
ATOM 1945 C CA . GLY A 1 254 ? -8.745 0.289 -6.562 1.00 96.00 254 GLY A CA 1
ATOM 1946 C C . GLY A 1 254 ? -8.652 1.081 -5.253 1.00 96.00 254 GLY A C 1
ATOM 1947 O O . GLY A 1 254 ? -8.268 2.253 -5.236 1.00 96.00 254 GLY A O 1
ATOM 1948 N N . GLU A 1 255 ? -8.991 0.426 -4.145 1.00 94.69 255 GLU A N 1
ATOM 1949 C CA . GLU A 1 255 ? -9.049 1.029 -2.808 1.00 94.69 255 GLU A CA 1
ATOM 1950 C C . GLU A 1 255 ? -8.171 0.260 -1.819 1.00 94.69 255 GLU A C 1
ATOM 1952 O O . GLU A 1 255 ? -8.105 -0.969 -1.847 1.00 94.69 255 GLU A O 1
ATOM 1957 N N . ALA A 1 256 ? -7.488 0.982 -0.931 1.00 97.00 256 ALA A N 1
ATOM 1958 C CA . ALA A 1 256 ? -6.651 0.357 0.085 1.00 97.00 256 ALA A CA 1
ATOM 1959 C C . ALA A 1 256 ? -7.510 -0.441 1.080 1.00 97.00 256 ALA A C 1
ATOM 1961 O O . ALA A 1 256 ? -8.485 0.072 1.636 1.00 97.00 256 ALA A O 1
ATOM 1962 N N . ALA A 1 257 ? -7.118 -1.685 1.342 1.00 96.94 257 ALA A N 1
ATOM 1963 C CA . ALA A 1 257 ? -7.728 -2.527 2.359 1.00 96.94 257 ALA A CA 1
ATOM 1964 C C . ALA A 1 257 ? -7.455 -2.000 3.777 1.00 96.94 257 ALA A C 1
ATOM 1966 O O . ALA A 1 257 ? -6.482 -1.281 4.027 1.00 96.94 257 ALA A O 1
ATOM 1967 N N . GLY A 1 258 ? -8.307 -2.374 4.736 1.00 95.56 258 GLY A N 1
ATOM 1968 C CA . GLY A 1 258 ? -8.097 -2.047 6.151 1.00 95.56 258 GLY A CA 1
ATOM 1969 C C . GLY A 1 258 ? -8.172 -0.548 6.469 1.00 95.56 258 GLY A C 1
ATOM 1970 O O . GLY A 1 258 ? -7.525 -0.075 7.402 1.00 95.56 258 GLY A O 1
ATOM 1971 N N . VAL A 1 259 ? -8.940 0.220 5.694 1.00 96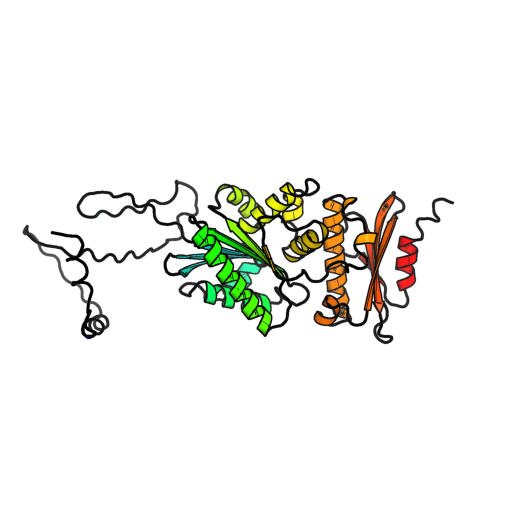.06 259 VAL A N 1
ATOM 1972 C CA . VAL A 1 259 ? -9.187 1.642 5.967 1.00 96.06 259 VAL A CA 1
ATOM 1973 C C . VAL A 1 259 ? -10.367 1.846 6.911 1.00 96.06 259 VAL A C 1
ATOM 1975 O O . VAL A 1 259 ? -11.198 0.960 7.135 1.00 96.06 259 VAL A O 1
ATOM 1978 N N . VAL A 1 260 ? -10.484 3.058 7.447 1.00 95.56 260 VAL A N 1
ATOM 1979 C CA . VAL A 1 260 ? -11.688 3.480 8.161 1.00 95.56 260 VAL A CA 1
ATOM 1980 C C . VAL A 1 260 ? -12.897 3.435 7.209 1.00 95.56 260 VAL A C 1
ATOM 1982 O O . VAL A 1 260 ? -12.818 3.991 6.108 1.00 95.56 260 VAL A O 1
ATOM 1985 N N . PRO A 1 261 ? -14.034 2.834 7.609 1.00 92.50 261 PRO A N 1
ATOM 1986 C CA . PRO A 1 261 ? -15.264 2.845 6.821 1.00 92.50 261 PRO A CA 1
ATOM 1987 C C . PRO A 1 261 ? -15.788 4.269 6.586 1.00 92.50 261 PRO A C 1
ATOM 1989 O O . PRO A 1 261 ? -15.868 5.061 7.527 1.00 92.50 261 PRO A O 1
ATOM 1992 N N . GLU A 1 262 ? -16.242 4.579 5.368 1.00 89.62 262 GLU A N 1
ATOM 1993 C CA . GLU A 1 262 ? -16.737 5.918 4.985 1.00 89.62 262 GLU A CA 1
ATOM 1994 C C . GLU A 1 262 ? -17.769 6.492 5.962 1.00 89.62 262 GLU A C 1
ATOM 1996 O O . GLU A 1 262 ? -17.661 7.645 6.378 1.00 89.62 262 GLU A O 1
ATOM 2001 N N . LYS A 1 263 ? -18.708 5.650 6.416 1.00 88.62 263 LYS A N 1
ATOM 2002 C CA . LYS A 1 263 ? -19.770 6.001 7.374 1.00 88.62 263 LYS A CA 1
ATOM 2003 C C . LYS A 1 263 ? -19.277 6.579 8.707 1.00 88.62 263 LYS A C 1
ATOM 2005 O O . LYS A 1 263 ? -20.064 7.219 9.401 1.00 88.62 263 LYS A O 1
ATOM 2010 N N . ILE A 1 264 ? -18.022 6.331 9.095 1.00 90.81 264 ILE A N 1
ATOM 2011 C CA . ILE A 1 264 ? -17.440 6.890 10.322 1.00 90.81 264 ILE A CA 1
ATOM 2012 C C . ILE A 1 264 ? -16.273 7.850 10.069 1.00 90.81 264 ILE A C 1
ATOM 2014 O O . ILE A 1 264 ? -15.884 8.531 11.010 1.00 90.81 264 ILE A O 1
ATOM 2018 N N . ARG A 1 265 ? -15.757 7.997 8.836 1.00 88.12 265 ARG A N 1
ATOM 2019 C CA . ARG A 1 265 ? -14.632 8.915 8.537 1.00 88.12 265 ARG A CA 1
ATOM 2020 C C . ARG A 1 265 ? -14.927 10.359 8.949 1.00 88.12 265 AR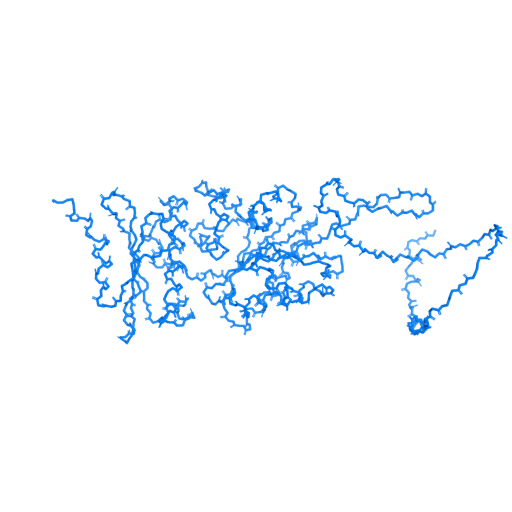G A C 1
ATOM 2022 O O . ARG A 1 265 ? -14.108 10.986 9.610 1.00 88.12 265 ARG A O 1
ATOM 2029 N N . SER A 1 266 ? -16.123 10.861 8.634 1.00 84.88 266 SER A N 1
ATOM 2030 C CA . SER A 1 266 ? -16.534 12.239 8.955 1.00 84.88 266 SER A CA 1
ATOM 2031 C C . SER A 1 266 ? -16.597 12.534 10.458 1.00 84.88 266 SER A C 1
ATOM 2033 O O . SER A 1 266 ? -16.480 13.687 10.861 1.00 84.88 266 SER A O 1
ATOM 2035 N N . ARG A 1 267 ? -16.752 11.505 11.302 1.00 88.12 267 ARG A N 1
ATOM 2036 C CA . ARG A 1 267 ? -16.743 11.644 12.766 1.00 88.12 267 ARG A CA 1
ATOM 2037 C C . ARG A 1 267 ? -15.334 11.769 13.343 1.00 88.12 267 ARG A C 1
ATOM 2039 O O . ARG A 1 267 ? -15.212 12.235 14.470 1.00 88.12 267 ARG A O 1
ATOM 2046 N N . LEU A 1 268 ? -14.308 11.316 12.619 1.00 87.69 268 LEU A N 1
ATOM 2047 C CA . LEU A 1 268 ? -12.933 11.251 13.123 1.00 87.69 268 LEU A CA 1
ATOM 2048 C C . LEU A 1 268 ? -12.120 12.513 12.832 1.00 87.69 268 LEU A C 1
ATOM 2050 O O . LEU A 1 268 ? -11.067 12.662 13.434 1.00 87.69 268 LEU A O 1
ATOM 2054 N N . LYS A 1 269 ? -12.610 13.416 11.969 1.00 87.25 269 LYS A N 1
ATOM 2055 C CA . LYS A 1 269 ? -11.997 14.727 11.696 1.00 87.25 269 LYS A CA 1
ATOM 2056 C C . LYS A 1 269 ? -10.484 14.666 11.428 1.00 87.25 269 LYS A C 1
ATOM 2058 O O . LYS A 1 269 ? -9.680 15.284 12.121 1.00 87.25 269 LYS A O 1
ATOM 2063 N N . PHE A 1 270 ? -10.082 13.866 10.440 1.00 89.69 270 PHE A N 1
ATOM 2064 C CA . PHE A 1 270 ? -8.666 13.669 10.102 1.00 89.69 270 PHE A CA 1
ATOM 2065 C C . PHE A 1 270 ? -7.932 14.961 9.723 1.00 89.69 270 PHE A C 1
ATOM 2067 O O . PHE A 1 270 ? -6.721 15.040 9.886 1.00 89.69 270 PHE A O 1
ATOM 2074 N N . ASP A 1 271 ? -8.663 15.962 9.242 1.00 85.56 271 ASP A N 1
ATOM 2075 C CA . ASP A 1 271 ? -8.181 17.299 8.906 1.00 85.56 271 ASP A CA 1
ATOM 2076 C C . ASP A 1 271 ? -7.736 18.123 10.127 1.00 85.56 271 ASP A C 1
ATOM 2078 O O . ASP A 1 271 ? -6.954 19.056 9.976 1.00 85.56 271 ASP A O 1
ATOM 2082 N N . GLU A 1 272 ? -8.191 17.768 11.333 1.00 88.19 272 GLU A N 1
ATOM 2083 C CA . GLU A 1 272 ? -7.764 18.398 12.590 1.00 88.19 272 GLU A CA 1
ATOM 2084 C C . GLU A 1 272 ? -6.549 17.683 13.230 1.00 88.19 272 GLU A C 1
ATOM 2086 O O . GLU A 1 272 ? -6.023 18.159 14.238 1.00 88.19 272 GLU A O 1
ATOM 2091 N N . MET A 1 273 ? -6.097 16.545 12.681 1.00 90.50 273 MET A N 1
ATOM 2092 C CA . MET A 1 273 ? -4.969 15.773 13.221 1.00 90.50 273 MET A CA 1
ATOM 2093 C C . MET A 1 273 ? -3.630 16.231 12.642 1.00 90.50 273 MET A C 1
ATOM 2095 O O . MET A 1 273 ? -3.510 16.494 11.447 1.00 90.50 273 MET A O 1
ATOM 2099 N N . SER A 1 274 ? -2.586 16.214 13.475 1.00 93.12 274 SER A N 1
ATOM 2100 C CA . SER A 1 274 ? -1.210 16.326 12.971 1.00 93.12 274 SER A CA 1
ATOM 2101 C C . SER A 1 274 ? -0.837 15.119 12.102 1.00 93.12 274 SER A C 1
ATOM 2103 O O . SER A 1 274 ? -1.371 14.017 12.281 1.00 93.12 274 SER A O 1
ATOM 2105 N N . GLY A 1 275 ? 0.139 15.284 11.208 1.00 94.19 275 GLY A N 1
ATOM 2106 C CA . GLY A 1 275 ? 0.596 14.203 10.328 1.00 94.19 275 GLY A CA 1
ATOM 2107 C C . GLY A 1 275 ? 1.138 13.000 11.105 1.00 94.19 275 GLY A C 1
ATOM 2108 O O . GLY A 1 275 ? 0.835 11.857 10.764 1.00 94.19 275 GLY A O 1
ATOM 2109 N N . ASP A 1 276 ? 1.860 13.246 12.203 1.00 93.69 276 ASP A N 1
ATOM 2110 C CA . ASP A 1 276 ? 2.347 12.199 13.111 1.00 93.69 276 ASP A CA 1
ATOM 2111 C C . ASP A 1 276 ? 1.186 11.436 13.776 1.00 93.69 276 ASP A C 1
ATOM 2113 O O . ASP A 1 276 ? 1.223 10.207 13.866 1.00 93.69 276 ASP A O 1
ATOM 2117 N N . GLU A 1 277 ? 0.138 12.130 14.231 1.00 93.56 277 GLU A N 1
ATOM 2118 C CA . GLU A 1 277 ? -1.045 11.487 14.821 1.00 93.56 277 GLU A CA 1
ATOM 2119 C C . GLU A 1 277 ? -1.776 10.613 13.796 1.00 93.56 277 GLU A C 1
ATOM 2121 O O . GLU A 1 277 ? -2.109 9.465 14.100 1.00 93.56 277 GLU A O 1
ATOM 2126 N N . LEU A 1 278 ? -1.946 11.108 12.567 1.00 95.44 278 LEU A N 1
ATOM 2127 C CA . LEU A 1 278 ? -2.627 10.377 11.501 1.00 95.44 278 LEU A CA 1
ATOM 2128 C C . LEU A 1 278 ? -1.832 9.147 11.025 1.00 95.44 278 LEU A C 1
ATOM 2130 O O . LEU A 1 278 ? -2.425 8.090 10.787 1.00 95.44 278 LEU A O 1
ATOM 2134 N N . ILE A 1 279 ? -0.498 9.244 10.943 1.00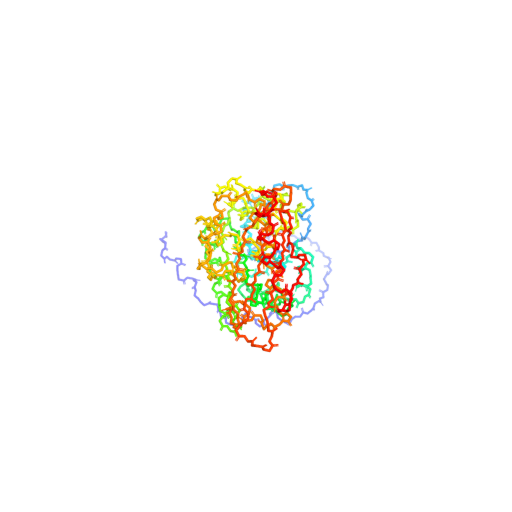 96.69 279 ILE A N 1
ATOM 2135 C CA . ILE A 1 279 ? 0.391 8.098 10.675 1.00 96.69 279 ILE A CA 1
ATOM 2136 C C . ILE A 1 279 ? 0.211 7.029 11.755 1.00 96.69 279 ILE A C 1
ATOM 2138 O O . ILE A 1 279 ? -0.072 5.875 11.435 1.00 96.69 279 ILE A O 1
ATOM 2142 N N . ASN A 1 280 ? 0.328 7.409 13.030 1.00 95.88 280 ASN A N 1
ATOM 2143 C CA . ASN A 1 280 ? 0.223 6.471 14.150 1.00 95.88 280 ASN A CA 1
ATOM 2144 C C . ASN A 1 280 ? -1.152 5.794 14.195 1.00 95.88 280 ASN A C 1
ATOM 2146 O O . ASN A 1 280 ? -1.230 4.570 14.300 1.00 95.88 280 ASN A O 1
ATOM 2150 N N . PHE A 1 281 ? -2.224 6.573 14.018 1.00 96.00 281 PHE A N 1
ATOM 2151 C CA . PHE A 1 281 ? -3.587 6.060 13.905 1.00 96.00 281 PHE A CA 1
ATOM 2152 C C . PHE A 1 281 ? -3.723 5.028 12.781 1.00 96.00 281 PHE A C 1
ATOM 2154 O O . PHE A 1 281 ? -4.272 3.948 12.995 1.00 96.00 281 PHE A O 1
ATOM 2161 N N . THR A 1 282 ? -3.195 5.334 11.594 1.00 97.12 282 THR A N 1
ATOM 2162 C CA . THR A 1 282 ? -3.295 4.441 10.431 1.00 97.12 282 THR A CA 1
ATOM 2163 C C . THR A 1 282 ? -2.516 3.145 10.653 1.00 97.12 282 THR A C 1
ATOM 2165 O O . THR A 1 282 ? -3.033 2.065 10.370 1.00 97.12 282 THR A O 1
ATOM 2168 N N . CYS A 1 283 ? -1.317 3.228 11.237 1.00 97.31 283 CYS A N 1
ATOM 2169 C CA . CYS A 1 283 ? -0.532 2.057 11.630 1.00 97.31 283 CYS A CA 1
ATOM 2170 C C . CYS A 1 283 ? -1.276 1.180 12.646 1.00 97.31 283 CYS A C 1
ATOM 2172 O O . CYS A 1 283 ? -1.414 -0.024 12.429 1.00 97.31 283 CYS A O 1
ATOM 2174 N N . ALA A 1 284 ? -1.803 1.778 13.719 1.00 97.50 284 ALA A N 1
ATOM 2175 C CA . ALA A 1 284 ? -2.520 1.046 14.760 1.00 97.50 284 ALA A CA 1
ATOM 2176 C C . ALA A 1 284 ? -3.814 0.408 14.232 1.00 97.50 284 ALA A C 1
ATOM 2178 O O . ALA A 1 284 ? -4.140 -0.718 14.602 1.00 97.50 284 ALA A O 1
ATOM 2179 N N . LEU A 1 285 ? -4.528 1.083 13.326 1.00 97.38 285 LEU A N 1
ATOM 2180 C CA . LEU A 1 285 ? -5.695 0.515 12.655 1.00 97.38 285 LEU A CA 1
ATOM 2181 C C . LEU A 1 285 ? -5.315 -0.664 11.747 1.00 97.38 285 LEU A C 1
ATOM 2183 O O . LEU A 1 285 ? -5.991 -1.692 11.767 1.00 97.38 285 LEU A O 1
ATOM 2187 N N . SER A 1 286 ? -4.226 -0.550 10.982 1.00 97.19 286 SER A N 1
ATOM 2188 C CA . SER A 1 286 ? -3.729 -1.653 10.152 1.00 97.19 286 SER A CA 1
ATOM 2189 C C . SER A 1 286 ? -3.310 -2.862 11.000 1.00 97.19 286 SER A C 1
ATOM 2191 O O . SER A 1 286 ? -3.576 -4.005 10.620 1.00 97.19 286 SER A O 1
ATOM 2193 N N . ASP A 1 287 ? -2.685 -2.627 12.157 1.00 97.75 287 ASP A N 1
ATOM 2194 C CA . ASP A 1 287 ? -2.349 -3.665 13.140 1.00 97.75 287 ASP A CA 1
ATOM 2195 C C . ASP A 1 287 ? -3.620 -4.301 13.730 1.00 97.75 287 ASP A C 1
ATOM 2197 O O . ASP A 1 287 ? -3.723 -5.525 13.791 1.00 97.75 287 ASP A O 1
ATOM 2201 N N . PHE A 1 288 ? -4.639 -3.497 14.060 1.00 98.19 288 PHE A N 1
ATOM 2202 C CA . PHE A 1 288 ? -5.937 -3.991 14.528 1.00 98.19 288 PHE A CA 1
ATOM 2203 C C . PHE A 1 288 ? -6.603 -4.928 13.513 1.00 98.19 288 PHE A C 1
ATOM 2205 O O . PHE A 1 288 ? -7.004 -6.033 13.876 1.00 98.19 288 PHE A O 1
ATOM 2212 N N . TYR A 1 289 ? -6.684 -4.525 12.241 1.00 97.94 289 TYR A N 1
ATOM 2213 C CA . TYR A 1 289 ? -7.232 -5.384 11.191 1.00 97.94 289 TYR A CA 1
ATOM 2214 C C . TYR A 1 289 ? -6.409 -6.661 11.003 1.00 97.94 289 TYR A C 1
ATOM 2216 O O . TYR A 1 289 ? -6.988 -7.730 10.843 1.00 97.94 289 TYR A O 1
ATOM 2224 N N . THR A 1 290 ? -5.078 -6.580 11.096 1.00 97.00 290 THR A N 1
ATOM 2225 C CA . THR A 1 290 ? -4.215 -7.772 11.030 1.00 97.00 290 THR A CA 1
ATOM 2226 C C . THR A 1 290 ? -4.556 -8.746 12.154 1.00 97.00 290 THR A C 1
ATOM 2228 O O . THR A 1 290 ? -4.713 -9.936 11.913 1.00 97.00 290 THR A O 1
ATOM 2231 N N . ARG A 1 291 ? -4.757 -8.255 13.377 1.00 97.38 291 ARG A N 1
ATOM 2232 C CA . ARG A 1 291 ? -5.137 -9.097 14.519 1.00 97.38 291 ARG A CA 1
ATOM 2233 C C . ARG A 1 291 ? -6.557 -9.657 14.428 1.00 97.38 291 ARG A C 1
ATOM 2235 O O . ARG A 1 291 ? -6.823 -10.719 14.978 1.00 97.38 291 ARG A O 1
ATOM 2242 N N . LEU A 1 292 ? -7.474 -8.991 13.722 1.00 97.31 292 LEU A N 1
ATOM 2243 C CA . LEU A 1 292 ? -8.804 -9.556 13.460 1.00 97.31 292 LEU A CA 1
ATOM 2244 C C . LEU A 1 292 ? -8.749 -10.836 12.616 1.00 97.31 292 LEU A C 1
ATOM 2246 O O . LEU A 1 292 ? -9.688 -11.629 12.687 1.00 97.31 292 LEU A O 1
ATOM 2250 N N . THR A 1 293 ? -7.664 -11.065 11.870 1.00 97.00 293 THR A N 1
ATOM 2251 C CA . THR A 1 293 ? -7.491 -12.287 11.067 1.00 97.00 293 THR A CA 1
ATOM 2252 C C . THR A 1 293 ? -7.326 -13.557 11.914 1.00 97.00 293 THR A C 1
ATOM 2254 O O . THR A 1 293 ? -7.507 -14.660 11.408 1.00 97.00 293 THR A O 1
ATOM 2257 N N . ASP A 1 294 ? -7.094 -13.419 13.226 1.00 96.69 294 ASP A N 1
ATOM 2258 C CA . ASP A 1 294 ? -7.147 -14.542 14.173 1.00 96.69 294 ASP A CA 1
ATOM 2259 C C . ASP A 1 294 ? -8.584 -15.081 14.362 1.00 96.69 294 ASP A C 1
ATOM 2261 O O . ASP A 1 294 ? -8.775 -16.193 14.855 1.00 96.69 294 ASP A O 1
ATOM 2265 N N . TYR A 1 295 ? -9.602 -14.294 13.984 1.00 95.81 295 TYR A N 1
ATOM 2266 C CA . TYR A 1 295 ? -11.025 -14.578 14.218 1.00 95.81 295 TYR A CA 1
ATOM 2267 C C . TYR A 1 295 ? -11.858 -14.660 12.932 1.00 95.81 295 TYR A C 1
ATOM 2269 O O . TYR A 1 295 ? -12.868 -15.363 12.897 1.00 95.81 295 TYR A O 1
ATOM 2277 N N . TYR A 1 296 ? -11.461 -13.926 11.893 1.00 96.31 296 TYR A N 1
ATOM 2278 C CA . TYR A 1 296 ? -12.151 -13.825 10.607 1.00 96.31 296 TYR A CA 1
ATOM 2279 C C . TYR A 1 296 ? -11.165 -14.123 9.471 1.00 96.31 296 TYR A C 1
ATOM 2281 O O . TYR A 1 296 ? -9.964 -13.926 9.630 1.00 96.31 296 TYR A O 1
ATOM 2289 N N . SER A 1 297 ? -11.649 -14.567 8.308 1.00 95.81 297 SER A N 1
ATOM 2290 C CA . SER A 1 297 ? -10.783 -14.663 7.122 1.00 95.81 297 SER A CA 1
ATOM 2291 C C . SER A 1 297 ? -10.307 -13.270 6.680 1.00 95.81 297 SER A C 1
ATOM 2293 O O . SER A 1 297 ? -10.996 -12.286 6.948 1.00 95.81 297 SER A O 1
ATOM 2295 N N . GLU A 1 298 ? -9.161 -13.152 5.991 1.00 95.69 298 GLU A N 1
ATOM 2296 C CA . GLU A 1 298 ? -8.707 -11.838 5.490 1.00 95.69 298 GLU A CA 1
ATOM 2297 C C . GLU A 1 298 ? -9.773 -11.167 4.610 1.00 95.69 298 GLU A C 1
ATOM 2299 O O . GLU A 1 298 ? -10.056 -9.983 4.791 1.00 95.69 298 GLU A O 1
ATOM 2304 N N . ASP A 1 299 ? -10.429 -11.932 3.733 1.00 94.38 299 ASP A N 1
ATOM 2305 C CA . ASP A 1 299 ? -11.514 -11.439 2.878 1.00 94.38 299 ASP A CA 1
ATOM 2306 C C . ASP A 1 299 ? -12.677 -10.849 3.694 1.00 94.38 299 ASP A C 1
ATOM 2308 O O . ASP A 1 299 ? -13.145 -9.739 3.419 1.00 94.38 299 ASP A O 1
ATOM 2312 N N . ASP A 1 300 ? -13.100 -11.543 4.759 1.00 95.81 300 ASP A N 1
ATOM 2313 C CA . ASP A 1 300 ? -14.146 -11.054 5.661 1.00 95.81 300 ASP A CA 1
ATOM 2314 C C . ASP A 1 300 ? -13.704 -9.796 6.418 1.00 95.81 300 ASP A C 1
ATOM 2316 O O . ASP A 1 300 ? -14.502 -8.876 6.604 1.00 95.81 300 ASP A O 1
ATOM 2320 N N . VAL A 1 301 ? -12.436 -9.722 6.838 1.00 96.69 301 VAL A N 1
ATOM 2321 C CA . VAL A 1 301 ? -11.875 -8.541 7.508 1.00 96.69 301 VAL A CA 1
ATOM 2322 C C . VAL A 1 301 ? -11.918 -7.321 6.588 1.00 96.69 301 VAL A C 1
ATOM 2324 O O . VAL A 1 301 ? -12.407 -6.261 6.991 1.00 96.69 301 VAL A O 1
ATOM 2327 N N . VAL A 1 302 ? -11.453 -7.468 5.346 1.00 94.38 302 VAL A N 1
ATOM 2328 C CA . VAL A 1 302 ? -11.389 -6.380 4.359 1.00 94.38 302 VAL A CA 1
ATOM 2329 C C . VAL A 1 302 ? -12.784 -5.915 3.954 1.00 94.38 302 VAL A C 1
ATOM 2331 O O . VAL A 1 302 ? -13.059 -4.711 3.947 1.00 94.38 302 VAL A O 1
ATOM 2334 N N . LYS A 1 303 ? -13.693 -6.860 3.689 1.00 93.38 303 LYS A N 1
ATOM 2335 C CA . LYS A 1 303 ? -15.087 -6.575 3.312 1.00 93.38 303 LYS A CA 1
ATOM 2336 C C . LYS A 1 303 ? -15.981 -6.241 4.509 1.00 93.38 303 LYS A C 1
ATOM 2338 O O . LYS A 1 303 ? -17.147 -5.894 4.318 1.00 93.38 303 LYS A O 1
ATOM 2343 N N . GLN A 1 304 ? -15.444 -6.317 5.729 1.00 92.31 304 GLN A N 1
ATOM 2344 C CA . GLN A 1 304 ? -16.162 -6.124 6.994 1.00 92.31 304 GLN A CA 1
ATOM 2345 C C . GLN A 1 304 ? -17.407 -7.017 7.096 1.00 92.31 304 GLN A C 1
ATOM 2347 O O . GLN A 1 304 ? -18.496 -6.588 7.494 1.00 92.31 304 GLN A O 1
ATOM 2352 N N . ILE A 1 305 ? -17.252 -8.276 6.699 1.00 93.69 305 ILE A N 1
ATOM 2353 C CA . ILE A 1 305 ? -18.278 -9.304 6.815 1.00 93.69 305 ILE A CA 1
ATOM 2354 C C . ILE A 1 305 ? -18.211 -9.885 8.227 1.00 93.69 305 ILE A C 1
ATOM 2356 O O . ILE A 1 305 ? -17.149 -10.122 8.791 1.00 93.69 305 ILE A O 1
ATOM 2360 N N . GLY A 1 306 ? -19.377 -10.087 8.839 1.00 93.50 306 GLY A N 1
ATOM 2361 C CA . GLY A 1 306 ? -19.464 -10.681 10.173 1.00 93.50 306 GLY A CA 1
ATOM 2362 C C . GLY A 1 306 ? -19.211 -9.722 11.338 1.00 93.50 306 GLY A C 1
ATOM 2363 O O . GLY A 1 306 ? -19.450 -10.122 12.473 1.00 93.50 306 GLY A O 1
ATOM 2364 N N . PHE A 1 307 ? -18.840 -8.457 11.107 1.00 95.56 307 PHE A N 1
ATOM 2365 C CA . PHE A 1 307 ? -18.737 -7.442 12.163 1.00 95.56 307 PHE A CA 1
ATOM 2366 C C . PHE A 1 307 ? -19.064 -6.024 11.671 1.00 95.56 307 PHE A C 1
ATOM 2368 O O . PHE A 1 307 ? -19.247 -5.766 10.483 1.00 95.56 307 PHE A O 1
ATOM 2375 N N . VAL A 1 308 ? -19.184 -5.086 12.609 1.00 94.31 308 VAL A N 1
ATOM 2376 C CA . VAL A 1 308 ? -19.301 -3.651 12.346 1.00 94.31 308 VAL A CA 1
ATOM 2377 C C . VAL A 1 308 ? -18.201 -2.927 13.098 1.00 94.31 308 VAL A C 1
ATOM 2379 O O . VAL A 1 308 ? -18.117 -3.025 14.316 1.00 94.31 308 VAL A O 1
ATOM 2382 N N . LEU A 1 309 ? -17.377 -2.171 12.375 1.00 95.31 309 LEU A N 1
ATOM 2383 C CA . LEU A 1 309 ? -16.359 -1.343 13.004 1.00 95.31 309 LEU A CA 1
ATOM 2384 C C . LEU A 1 309 ? -16.970 -0.060 13.594 1.00 95.31 309 LEU A C 1
ATOM 2386 O O . LEU A 1 309 ? -17.657 0.685 12.885 1.00 95.31 309 LEU A O 1
ATOM 2390 N N . ASP A 1 310 ? -16.663 0.218 14.858 1.00 92.56 310 ASP A N 1
ATOM 2391 C CA . ASP A 1 310 ? -16.856 1.507 15.524 1.00 92.56 310 ASP A CA 1
ATOM 2392 C C . ASP A 1 310 ? -15.514 1.998 16.075 1.00 92.56 310 ASP A C 1
ATOM 2394 O O . ASP A 1 310 ? -14.731 1.237 16.646 1.00 92.56 310 ASP A O 1
ATOM 2398 N N . ILE A 1 311 ? -15.248 3.288 15.889 1.00 93.50 311 ILE A N 1
ATOM 2399 C CA . ILE A 1 311 ? -14.026 3.945 16.349 1.00 93.50 311 ILE A CA 1
ATOM 2400 C C . ILE A 1 311 ? -14.437 5.165 17.161 1.00 93.50 311 ILE A C 1
ATOM 2402 O O . ILE A 1 311 ? -15.281 5.966 16.735 1.00 93.50 311 ILE A O 1
ATOM 2406 N N . LYS A 1 312 ? -13.840 5.298 18.344 1.00 88.69 312 LYS A N 1
ATOM 2407 C CA . LYS A 1 312 ? -14.083 6.408 19.262 1.00 88.69 312 LYS A CA 1
ATOM 2408 C C . LYS A 1 312 ? -12.771 7.053 19.682 1.00 88.69 312 LYS A C 1
ATOM 2410 O O . LYS A 1 312 ? -11.789 6.363 19.944 1.00 88.69 312 LYS A O 1
ATOM 2415 N N . GLN A 1 313 ? -12.802 8.376 19.777 1.00 87.06 313 GLN A N 1
ATOM 2416 C CA . GLN A 1 313 ? -11.712 9.199 20.284 1.00 87.06 313 GLN A CA 1
ATOM 2417 C C . GLN A 1 313 ? -12.026 9.640 21.716 1.00 87.06 313 GLN A C 1
ATOM 2419 O O . GLN A 1 313 ? -13.164 9.994 22.028 1.00 87.06 313 GLN A O 1
ATOM 2424 N N . GLY A 1 314 ? -11.008 9.640 22.568 1.00 85.06 314 GLY A N 1
ATOM 2425 C CA . GLY A 1 314 ? -11.011 10.206 23.911 1.00 85.06 314 GLY A CA 1
ATOM 2426 C C . GLY A 1 314 ? -9.664 10.865 24.214 1.00 85.06 314 GLY A C 1
ATOM 2427 O O . GLY A 1 314 ? -8.823 11.028 23.326 1.00 85.06 314 GLY A O 1
ATOM 2428 N N . LYS A 1 315 ? -9.451 11.247 25.473 1.00 83.81 315 LYS A N 1
ATOM 2429 C CA . LYS A 1 315 ? -8.193 11.825 25.966 1.00 83.81 315 LYS A CA 1
ATOM 2430 C C . LYS A 1 315 ? -7.758 11.088 27.216 1.00 83.81 315 LYS A C 1
ATOM 2432 O O . LYS A 1 315 ? -8.629 10.916 28.042 1.00 83.81 315 LYS A O 1
ATOM 2437 N N . ASP A 1 316 ? -6.497 10.682 27.355 1.00 78.69 316 ASP A N 1
ATOM 2438 C CA . ASP A 1 316 ? -5.938 10.058 28.565 1.00 78.69 316 ASP A CA 1
ATOM 2439 C C . ASP A 1 316 ? -5.786 11.038 29.745 1.00 78.69 316 ASP A C 1
ATOM 2441 O O . ASP A 1 316 ? -6.149 12.211 29.650 1.00 78.69 316 ASP A O 1
ATOM 2445 N N . ALA A 1 317 ? -5.289 10.544 30.887 1.00 76.56 317 ALA A N 1
ATOM 2446 C CA . ALA A 1 317 ? -5.149 11.336 32.113 1.00 76.56 317 ALA A CA 1
ATOM 2447 C C . ALA A 1 317 ? -4.196 12.536 31.951 1.00 76.56 317 ALA A C 1
ATOM 2449 O O . ALA A 1 317 ? -4.323 13.517 32.682 1.00 76.56 317 ALA A O 1
ATOM 2450 N N . ASP A 1 318 ? -3.287 12.474 30.974 1.00 79.69 318 ASP A N 1
ATOM 2451 C CA . ASP A 1 318 ? -2.353 13.543 30.623 1.00 79.69 318 ASP A CA 1
ATOM 2452 C C . ASP A 1 318 ? -2.911 14.458 29.510 1.00 79.69 318 ASP A C 1
ATOM 2454 O O . ASP A 1 318 ? -2.214 15.350 29.020 1.00 79.69 318 ASP A O 1
ATOM 2458 N N . GLY A 1 319 ? -4.157 14.241 29.073 1.00 79.25 319 GLY A N 1
ATOM 2459 C CA . GLY A 1 319 ? -4.810 14.998 28.006 1.00 79.25 319 GLY A CA 1
ATOM 2460 C C . GLY A 1 319 ? -4.368 14.619 26.586 1.00 79.25 319 GLY A C 1
ATOM 2461 O O . GLY A 1 319 ? -4.697 15.337 25.634 1.00 79.25 319 GLY A O 1
ATOM 2462 N N . LYS A 1 320 ? -3.637 13.512 26.400 1.00 83.81 320 LYS A N 1
ATOM 2463 C CA . LYS A 1 320 ? -3.215 13.024 25.074 1.00 83.81 320 LYS A CA 1
ATOM 2464 C C . LYS A 1 320 ? -4.319 12.207 24.421 1.00 83.81 320 LYS A C 1
ATOM 2466 O O . LYS A 1 320 ? -5.150 11.622 25.101 1.00 83.81 320 LYS A O 1
ATOM 2471 N N . THR A 1 321 ? -4.350 12.158 23.091 1.00 86.88 321 THR A N 1
ATOM 2472 C CA . THR A 1 321 ? -5.376 11.388 22.373 1.00 86.88 321 THR A CA 1
ATOM 2473 C C . THR A 1 321 ? -5.304 9.899 22.719 1.00 86.88 321 THR A C 1
ATOM 2475 O O . THR A 1 321 ? -4.227 9.306 22.712 1.00 86.88 321 THR A O 1
ATOM 2478 N N . LEU A 1 322 ? -6.468 9.306 22.985 1.00 89.19 322 LEU A N 1
ATOM 2479 C CA . LEU A 1 322 ? -6.663 7.870 23.146 1.00 89.19 322 LEU A CA 1
ATOM 2480 C C . LEU A 1 322 ? -7.741 7.407 22.166 1.00 89.19 322 LEU A C 1
ATOM 2482 O O . LEU A 1 322 ? -8.790 8.041 22.036 1.00 89.19 322 LEU A O 1
ATOM 2486 N N . TRP A 1 323 ? -7.499 6.288 21.503 1.00 92.06 323 TRP A N 1
ATOM 2487 C CA . TRP A 1 323 ? -8.416 5.696 20.544 1.00 92.06 323 TRP A CA 1
ATOM 2488 C C . TRP A 1 323 ? -8.921 4.354 21.054 1.00 92.06 323 TRP A C 1
ATOM 2490 O O . TRP A 1 323 ? -8.156 3.554 21.590 1.00 92.06 323 TRP A O 1
ATOM 2500 N N . GLY A 1 324 ? -10.213 4.104 20.858 1.00 93.81 324 GLY A N 1
ATOM 2501 C CA . GLY A 1 324 ? -10.822 2.791 21.027 1.00 93.81 324 GLY A CA 1
ATOM 2502 C C . GLY A 1 324 ? -11.408 2.315 19.706 1.00 93.81 324 GLY A C 1
ATOM 2503 O O . GLY A 1 324 ? -12.200 3.034 19.094 1.00 93.81 324 GLY A O 1
ATOM 2504 N N . ILE A 1 325 ? -11.036 1.107 19.288 1.00 95.50 325 ILE A N 1
ATOM 2505 C CA . ILE A 1 325 ? -11.603 0.425 18.121 1.00 95.50 325 ILE A CA 1
ATOM 2506 C C . ILE A 1 325 ? -12.392 -0.780 18.618 1.00 95.50 325 ILE A C 1
ATOM 2508 O O . ILE A 1 325 ? -11.911 -1.536 19.461 1.00 95.50 325 ILE A O 1
ATOM 2512 N N . ILE A 1 326 ? -13.602 -0.958 18.099 1.00 96.12 326 ILE A N 1
ATOM 2513 C CA . ILE A 1 326 ? -14.445 -2.121 18.358 1.00 96.12 326 ILE A CA 1
ATOM 2514 C C . ILE A 1 326 ? -14.893 -2.690 17.013 1.00 96.12 326 ILE A C 1
ATOM 2516 O O . ILE A 1 326 ? -15.474 -1.984 16.194 1.00 96.12 326 ILE A O 1
ATOM 2520 N N . ALA A 1 327 ? -14.644 -3.975 16.801 1.00 96.88 327 ALA A N 1
ATOM 2521 C CA . ALA A 1 327 ? -15.312 -4.801 15.811 1.00 96.88 327 ALA A CA 1
ATOM 2522 C C . ALA A 1 327 ? -16.494 -5.497 16.499 1.00 96.88 327 ALA A C 1
ATOM 2524 O O . ALA A 1 327 ? -16.343 -6.549 17.124 1.00 96.88 327 ALA A O 1
ATOM 2525 N N . GLU A 1 328 ? -17.673 -4.878 16.422 1.00 95.06 328 GLU A N 1
ATOM 2526 C CA . GLU A 1 328 ? -18.907 -5.423 16.988 1.00 95.06 328 GLU A CA 1
ATOM 2527 C C . GLU A 1 328 ? -19.344 -6.621 16.150 1.00 95.06 328 GLU A C 1
ATOM 2529 O O . GLU A 1 328 ? -19.756 -6.464 14.996 1.00 95.06 328 GLU A O 1
ATOM 2534 N N . SER A 1 329 ? -19.217 -7.828 16.699 1.00 94.50 329 SER A N 1
ATOM 2535 C CA . SER A 1 329 ? -19.503 -9.033 15.929 1.00 94.50 329 SER A CA 1
ATOM 2536 C C . SER A 1 329 ? -20.996 -9.175 15.663 1.00 94.50 329 SER A C 1
ATOM 2538 O O . SER A 1 329 ? -21.841 -8.960 16.531 1.00 94.50 329 SER A O 1
ATOM 2540 N N . ARG A 1 330 ? -21.318 -9.585 14.440 1.00 93.06 330 ARG A N 1
ATOM 2541 C CA . ARG A 1 330 ? -22.643 -10.063 14.034 1.00 93.06 330 ARG A CA 1
ATOM 2542 C C . ARG A 1 330 ? -22.774 -11.576 14.201 1.00 93.06 330 ARG A C 1
ATOM 2544 O O . ARG A 1 330 ? -23.850 -12.114 13.960 1.00 93.06 330 ARG A O 1
ATOM 2551 N N . ASN A 1 331 ? -21.690 -12.251 14.581 1.00 87.75 331 ASN A N 1
ATOM 2552 C CA . ASN A 1 331 ? -21.652 -13.678 14.835 1.00 87.75 331 ASN A CA 1
ATOM 2553 C C . ASN A 1 331 ? -21.533 -13.931 16.346 1.00 87.75 331 ASN A C 1
ATOM 2555 O O . ASN A 1 331 ? -20.536 -13.579 16.977 1.00 87.75 331 ASN A O 1
ATOM 2559 N N . HIS A 1 332 ? -22.553 -14.569 16.918 1.00 81.12 332 HIS A N 1
ATOM 2560 C CA . HIS A 1 332 ? -22.594 -14.877 18.345 1.00 81.12 332 HIS A CA 1
ATOM 2561 C C . HIS A 1 332 ? -21.467 -15.813 18.804 1.00 81.12 332 HIS A C 1
ATOM 2563 O O . HIS A 1 332 ? -21.074 -15.723 19.965 1.00 81.12 332 HIS A O 1
ATOM 2569 N N . ASP A 1 333 ? -20.925 -16.650 17.915 1.00 88.50 333 ASP A N 1
ATOM 2570 C CA . ASP A 1 333 ? -19.881 -17.620 18.265 1.00 88.50 333 ASP A CA 1
ATOM 2571 C C . ASP A 1 333 ? -18.484 -16.987 18.346 1.00 88.50 333 ASP A C 1
ATOM 2573 O O . ASP A 1 333 ? -17.636 -17.454 19.102 1.00 88.50 333 ASP A O 1
ATOM 2577 N N . ILE A 1 334 ? -18.238 -15.913 17.586 1.00 90.56 334 ILE A N 1
ATOM 2578 C CA . ILE A 1 334 ? -16.946 -15.206 17.580 1.00 90.56 334 ILE A CA 1
ATOM 2579 C C . ILE A 1 334 ? -16.908 -14.157 18.694 1.00 90.56 334 ILE A C 1
ATOM 2581 O O . ILE A 1 334 ? -15.898 -13.992 19.379 1.00 90.56 334 ILE A O 1
ATOM 2585 N N . GLY A 1 335 ? -18.020 -13.440 18.880 1.00 93.25 335 GLY A N 1
ATOM 2586 C CA . GLY A 1 335 ? -18.086 -12.322 19.810 1.00 93.25 335 GLY A CA 1
ATOM 2587 C C . GLY A 1 335 ? -17.285 -11.100 19.341 1.00 93.25 335 GLY A C 1
ATOM 2588 O O . GLY A 1 335 ? -16.443 -11.150 18.443 1.00 93.25 335 GLY A O 1
ATOM 2589 N N . SER A 1 336 ? -17.601 -9.948 19.923 1.00 95.88 336 SER A N 1
ATOM 2590 C CA . SER A 1 336 ? -16.971 -8.674 19.576 1.00 95.88 336 SER A CA 1
ATOM 2591 C C . SER A 1 336 ? -15.516 -8.634 20.020 1.00 95.88 336 SER A C 1
ATOM 2593 O O . SER A 1 336 ? -15.176 -9.124 21.094 1.00 95.88 336 SER A O 1
ATOM 2595 N N . GLN A 1 337 ? -14.686 -7.987 19.212 1.00 97.12 337 GLN A N 1
ATOM 2596 C CA . GLN A 1 337 ? -13.275 -7.761 19.505 1.00 97.12 337 GLN A CA 1
ATOM 2597 C C . GLN A 1 337 ? -13.020 -6.264 19.586 1.00 97.12 337 GLN A C 1
ATOM 2599 O O . GLN A 1 337 ? -13.651 -5.484 18.873 1.00 97.12 337 GLN A O 1
ATOM 2604 N N . GLY A 1 338 ? -12.102 -5.827 20.433 1.00 96.38 338 GLY A N 1
ATOM 2605 C CA . GLY A 1 338 ? -11.770 -4.415 20.514 1.00 96.38 338 GLY A CA 1
ATOM 2606 C C . GLY A 1 338 ? -10.397 -4.174 21.084 1.00 96.38 338 GLY A C 1
ATOM 2607 O O . GLY A 1 338 ? -9.801 -5.045 21.709 1.00 96.38 338 GLY A O 1
ATOM 2608 N N . ALA A 1 339 ? -9.888 -2.976 20.854 1.00 96.44 339 ALA A N 1
ATOM 2609 C CA . ALA A 1 339 ? -8.595 -2.588 21.361 1.00 96.44 339 ALA A CA 1
ATOM 2610 C C . ALA A 1 339 ? -8.496 -1.091 21.624 1.00 96.44 339 ALA A C 1
ATOM 2612 O O . ALA A 1 339 ? -9.315 -0.303 21.142 1.00 96.44 339 ALA A O 1
ATOM 2613 N N . VAL A 1 340 ? -7.468 -0.709 22.378 1.00 93.19 340 VAL A N 1
ATOM 2614 C CA . VAL A 1 340 ? -7.096 0.693 22.594 1.00 93.19 340 VAL A CA 1
ATOM 2615 C C . VAL A 1 340 ? -5.653 0.961 22.184 1.00 93.19 340 VAL A C 1
ATOM 2617 O O . VAL A 1 340 ? -4.793 0.073 22.224 1.00 93.19 340 VAL A O 1
ATOM 2620 N N . PHE A 1 341 ? -5.393 2.205 21.797 1.00 92.94 341 PHE A N 1
ATOM 2621 C CA . PHE A 1 341 ? -4.054 2.719 21.524 1.00 92.94 341 PHE A CA 1
ATOM 2622 C C . PHE A 1 341 ? -4.006 4.226 21.779 1.00 92.94 341 PHE A C 1
ATOM 2624 O O . PHE A 1 341 ? -5.002 4.934 21.607 1.00 92.94 341 PHE A O 1
ATOM 2631 N N . GLY A 1 342 ? -2.859 4.710 22.245 1.00 89.06 342 GLY A N 1
ATOM 2632 C CA . GLY A 1 342 ? -2.649 6.109 22.593 1.00 89.06 342 GLY A CA 1
ATOM 2633 C C . GLY A 1 342 ? -1.951 6.911 21.500 1.00 89.06 342 GLY A C 1
ATOM 2634 O O . GLY A 1 342 ? -1.515 6.398 20.469 1.00 89.06 342 GLY A O 1
ATOM 2635 N N . SER A 1 343 ? -1.800 8.203 21.765 1.00 83.44 343 SER A N 1
ATOM 2636 C CA . SER A 1 343 ? -0.992 9.105 20.952 1.00 83.44 343 SER A CA 1
ATOM 2637 C C . SER A 1 343 ? 0.455 8.609 20.866 1.00 83.44 343 SER A C 1
ATOM 2639 O O . SER A 1 343 ? 1.132 8.485 21.886 1.00 83.44 343 SER A O 1
ATOM 2641 N N . GLY A 1 344 ? 0.945 8.382 19.647 1.00 87.31 344 GLY A N 1
ATOM 2642 C CA . GLY A 1 344 ? 2.297 7.867 19.398 1.00 87.31 344 GLY A CA 1
ATOM 2643 C C . GLY A 1 344 ? 2.376 6.351 19.210 1.00 87.31 344 GLY A C 1
ATOM 2644 O O . GLY A 1 344 ? 3.425 5.850 18.809 1.00 87.31 344 GLY A O 1
ATOM 2645 N N . ASP A 1 345 ? 1.291 5.621 19.474 1.00 92.88 345 ASP A N 1
ATOM 2646 C CA . ASP A 1 345 ? 1.266 4.174 19.302 1.00 92.88 345 ASP A CA 1
ATOM 2647 C C . ASP A 1 345 ? 1.022 3.803 17.840 1.00 92.88 345 ASP A C 1
ATOM 2649 O O . ASP A 1 345 ? 0.057 4.244 17.224 1.00 92.88 345 ASP A O 1
ATOM 2653 N N . THR A 1 346 ? 1.887 2.950 17.295 1.00 92.94 346 THR A N 1
ATOM 2654 C CA . THR A 1 346 ? 1.765 2.403 15.933 1.00 92.94 346 THR A CA 1
ATOM 2655 C C . THR A 1 346 ? 1.139 1.010 15.902 1.00 92.94 346 THR A C 1
ATOM 2657 O O . THR A 1 346 ? 0.968 0.435 14.831 1.00 92.94 346 THR A O 1
ATOM 2660 N N . LYS A 1 347 ? 0.816 0.454 17.073 1.00 95.56 347 LYS A N 1
ATOM 2661 C CA . LYS A 1 347 ? 0.183 -0.854 17.268 1.00 95.56 347 LYS A CA 1
ATOM 2662 C C . LYS A 1 347 ? -0.850 -0.763 18.374 1.00 95.56 347 LYS A C 1
ATOM 2664 O O . LYS A 1 347 ? -0.694 0.039 19.299 1.00 95.56 347 LYS A O 1
ATOM 2669 N N . VAL A 1 348 ? -1.862 -1.620 18.318 1.00 92.75 348 VAL A N 1
ATOM 2670 C CA . VAL A 1 348 ? -2.817 -1.725 19.424 1.00 92.75 348 VAL A CA 1
ATOM 2671 C C . VAL A 1 348 ? -2.173 -2.420 20.626 1.00 92.75 348 VAL A C 1
ATOM 2673 O O . VAL A 1 348 ? -1.431 -3.389 20.463 1.00 92.75 348 VAL A O 1
ATOM 2676 N N . LYS A 1 349 ? -2.436 -1.934 21.846 1.00 85.19 349 LYS A N 1
ATOM 2677 C CA . LYS A 1 349 ? -1.791 -2.452 23.068 1.00 85.19 349 LYS A CA 1
ATOM 2678 C C . LYS A 1 349 ? -2.675 -3.441 23.813 1.00 85.19 349 LYS A C 1
ATOM 2680 O O . LYS A 1 349 ? -2.299 -4.602 23.959 1.00 85.19 349 LYS A O 1
ATOM 2685 N N . ASP A 1 350 ? -3.868 -3.011 24.210 1.00 86.25 350 ASP A N 1
ATOM 2686 C CA . ASP A 1 350 ? -4.774 -3.852 24.989 1.00 86.25 350 ASP A CA 1
ATOM 2687 C C . ASP A 1 350 ? -5.894 -4.374 24.098 1.00 86.25 350 ASP A C 1
ATOM 2689 O O . ASP A 1 350 ? -6.655 -3.582 23.546 1.00 86.25 350 ASP A O 1
ATOM 2693 N N . TRP A 1 351 ? -5.981 -5.695 23.952 1.00 94.25 351 TRP A N 1
ATOM 2694 C CA . TRP A 1 351 ? -7.026 -6.370 23.184 1.00 94.25 351 TRP A CA 1
ATOM 2695 C C . TRP A 1 351 ? -8.049 -6.993 24.116 1.00 94.25 351 TRP A C 1
ATOM 2697 O O . TRP A 1 351 ? -7.689 -7.621 25.111 1.00 94.25 351 TRP A O 1
ATOM 2707 N N . TYR A 1 352 ? -9.315 -6.835 23.768 1.00 94.56 352 TYR A N 1
ATOM 2708 C CA . TYR A 1 352 ? -10.454 -7.222 24.577 1.00 94.56 352 TYR A CA 1
ATOM 2709 C C . TYR A 1 352 ? -11.408 -8.057 23.735 1.00 94.56 352 TYR A C 1
ATOM 2711 O O . TYR A 1 352 ? -11.833 -7.627 22.662 1.00 94.56 352 TYR A O 1
ATOM 2719 N N . ASP A 1 353 ? -11.759 -9.229 24.251 1.00 94.12 353 ASP A N 1
ATOM 2720 C CA . ASP A 1 353 ? -12.823 -10.059 23.697 1.00 94.12 353 ASP A CA 1
ATOM 2721 C C . ASP A 1 353 ? -14.209 -9.603 24.193 1.00 94.12 353 ASP A C 1
ATOM 2723 O O . ASP A 1 353 ? -14.357 -8.626 24.936 1.00 94.12 353 ASP A O 1
ATOM 2727 N N . GLN A 1 354 ? -15.244 -10.342 23.801 1.00 92.94 354 GLN A N 1
ATOM 2728 C CA . GLN A 1 354 ? -16.644 -10.048 24.095 1.00 92.94 354 GLN A CA 1
ATOM 2729 C C . GLN A 1 354 ? -16.959 -9.855 25.589 1.00 92.94 354 GLN A C 1
ATOM 2731 O O . GLN A 1 354 ? -17.853 -9.065 25.911 1.00 92.94 354 GLN A O 1
ATOM 2736 N N . HIS A 1 355 ? -16.265 -10.543 26.500 1.00 91.44 355 HIS A N 1
ATOM 2737 C CA . HIS A 1 355 ? -16.499 -10.422 27.945 1.00 91.44 355 HIS A CA 1
ATOM 2738 C C . HIS A 1 355 ? -15.988 -9.089 28.489 1.00 91.44 355 HIS A C 1
ATOM 2740 O O . HIS A 1 355 ? -16.584 -8.511 29.398 1.00 91.44 355 HIS A O 1
ATOM 2746 N N . ASP A 1 356 ? -14.912 -8.582 27.894 1.00 92.44 356 ASP A N 1
ATOM 2747 C CA . ASP A 1 356 ? -14.192 -7.402 28.352 1.00 92.44 356 ASP A CA 1
ATOM 2748 C C . ASP A 1 356 ? -14.365 -6.185 27.437 1.00 92.44 356 ASP A C 1
ATOM 2750 O O . ASP A 1 356 ? -13.832 -5.114 27.727 1.00 92.44 356 ASP A O 1
ATOM 2754 N N . ILE A 1 357 ? -15.160 -6.292 26.371 1.00 91.75 357 ILE A N 1
ATOM 2755 C CA . ILE A 1 357 ? -15.324 -5.235 25.365 1.00 91.75 357 ILE A CA 1
ATOM 2756 C C . ILE A 1 357 ? -15.830 -3.908 25.951 1.00 91.75 357 ILE A C 1
ATOM 2758 O O . ILE A 1 357 ? -15.490 -2.820 25.476 1.00 91.75 357 ILE A O 1
ATOM 2762 N N . TYR A 1 358 ? -16.591 -3.972 27.049 1.00 86.81 358 TYR A N 1
ATOM 2763 C CA . TYR A 1 358 ? -17.047 -2.793 27.786 1.00 86.81 358 TYR A CA 1
ATOM 2764 C C . TYR A 1 358 ? -15.875 -1.953 28.327 1.00 86.81 358 TYR A C 1
ATOM 2766 O O . TYR A 1 358 ? -16.024 -0.739 28.501 1.00 86.81 358 TYR A O 1
ATOM 2774 N N . LYS A 1 359 ? -14.703 -2.569 28.559 1.00 88.12 359 LYS A N 1
ATOM 2775 C CA . LYS A 1 359 ? -13.486 -1.882 28.999 1.00 88.12 359 LYS A CA 1
ATOM 2776 C C . LYS A 1 359 ? -13.012 -0.892 27.947 1.00 88.12 359 LYS A C 1
ATOM 2778 O O . LYS A 1 359 ? -12.687 0.218 28.338 1.00 88.12 359 LYS A O 1
ATOM 2783 N N . VAL A 1 360 ? -13.087 -1.200 26.646 1.00 88.81 360 VAL A N 1
ATOM 2784 C CA . VAL A 1 360 ? -12.752 -0.239 25.570 1.00 88.81 360 VAL A CA 1
ATOM 2785 C C . VAL A 1 360 ? -13.581 1.036 25.721 1.00 88.81 360 VAL A C 1
ATOM 2787 O O . VAL A 1 360 ? -13.049 2.144 25.749 1.00 88.81 360 VAL A O 1
ATOM 2790 N N . SER A 1 361 ? -14.894 0.887 25.925 1.00 78.88 361 SER A N 1
ATOM 2791 C CA . SER A 1 361 ? -15.776 2.032 26.168 1.00 78.88 361 SER A CA 1
ATOM 2792 C C . SER A 1 361 ? -15.452 2.760 27.471 1.00 78.88 361 SER A C 1
ATOM 2794 O O . SER A 1 361 ? -15.574 3.978 27.504 1.00 78.88 361 SER A O 1
ATOM 2796 N N . LYS A 1 362 ? -15.031 2.064 28.535 1.00 78.12 362 LYS A N 1
ATOM 2797 C CA . LYS A 1 362 ? -14.593 2.689 29.794 1.00 78.12 362 LYS A CA 1
ATOM 2798 C C . LYS A 1 362 ? -13.257 3.416 29.642 1.00 78.12 362 LYS A C 1
ATOM 2800 O O . LYS A 1 362 ? -13.107 4.477 30.226 1.00 78.12 362 LYS A O 1
ATOM 2805 N N . PHE A 1 363 ? -12.323 2.900 28.853 1.00 75.75 363 PHE A N 1
ATOM 2806 C CA . PHE A 1 363 ? -11.073 3.590 28.550 1.00 75.75 363 PHE A CA 1
ATOM 2807 C C . PHE A 1 363 ? -11.332 4.868 27.766 1.00 75.75 363 PHE A C 1
ATOM 2809 O O . PHE A 1 363 ? -10.713 5.877 28.054 1.00 75.75 363 PHE A O 1
ATOM 2816 N N . VAL A 1 364 ? -12.300 4.867 26.848 1.00 71.00 364 VAL A N 1
ATOM 2817 C CA . VAL A 1 364 ? -12.635 6.074 26.082 1.00 71.00 364 VAL A CA 1
ATOM 2818 C C . VAL A 1 364 ? -13.562 7.038 26.853 1.00 71.00 364 VAL A C 1
ATOM 2820 O O . VAL A 1 364 ? -13.391 8.248 26.748 1.00 71.00 364 VAL A O 1
ATOM 2823 N N . LYS A 1 365 ? -14.531 6.540 27.647 1.00 62.62 365 LYS A N 1
ATOM 2824 C CA . LYS A 1 365 ? -15.492 7.357 28.433 1.00 62.62 365 LYS A CA 1
ATOM 2825 C C . LYS A 1 365 ? -14.985 7.787 29.809 1.00 62.62 365 LYS A C 1
ATOM 2827 O O . LYS A 1 365 ? -15.328 8.874 30.255 1.00 62.62 365 LYS A O 1
ATOM 2832 N N . GLY A 1 366 ? -14.196 6.956 30.486 1.00 53.22 366 GLY A N 1
ATOM 2833 C CA . GLY A 1 366 ? -13.729 7.136 31.870 1.00 53.22 366 GLY A CA 1
ATOM 2834 C C . GLY A 1 366 ? -12.749 8.293 32.075 1.00 53.22 366 GLY A C 1
ATOM 2835 O O . GLY A 1 366 ? -12.131 8.387 33.127 1.00 53.22 366 GLY A O 1
ATOM 2836 N N . LEU A 1 367 ? -12.622 9.163 31.075 1.00 44.25 367 LEU A N 1
ATOM 2837 C CA . LEU A 1 367 ? -11.827 10.384 31.072 1.00 44.25 367 LEU A CA 1
ATOM 2838 C C . LEU A 1 367 ? -12.691 11.652 31.028 1.00 44.25 367 LEU A C 1
ATOM 2840 O O . LEU A 1 367 ? -12.169 12.745 31.209 1.00 44.25 367 LEU A O 1
ATOM 2844 N N . LEU A 1 368 ? -14.015 11.518 30.873 1.00 41.62 368 LEU A N 1
ATOM 2845 C CA . LEU A 1 368 ? -14.959 12.600 31.175 1.00 41.62 368 LEU A CA 1
ATOM 2846 C C . LEU A 1 368 ? -15.313 12.662 32.673 1.00 41.62 368 LEU A C 1
ATOM 2848 O O . LEU A 1 368 ? -15.624 13.739 33.167 1.00 41.62 368 LEU A O 1
ATOM 2852 N N . ASP A 1 369 ? -15.180 11.557 33.416 1.00 41.91 369 ASP A N 1
ATOM 2853 C CA . ASP A 1 369 ? -15.491 11.497 34.858 1.00 41.91 369 ASP A CA 1
ATOM 2854 C C . ASP A 1 369 ? -14.306 11.887 35.773 1.00 41.91 369 ASP A C 1
ATOM 2856 O O . ASP A 1 369 ? -14.443 11.874 36.992 1.00 41.91 369 ASP A O 1
ATOM 2860 N N . ILE A 1 370 ? -13.141 12.255 35.214 1.00 39.94 370 ILE A N 1
ATOM 2861 C CA . ILE A 1 370 ? -12.001 12.822 35.978 1.00 39.94 370 ILE A CA 1
ATOM 2862 C C . ILE A 1 370 ? -12.055 14.369 35.992 1.00 39.94 370 ILE A C 1
ATOM 2864 O O . ILE A 1 370 ? -11.216 15.032 36.596 1.00 39.94 370 ILE A O 1
ATOM 2868 N N . ALA A 1 371 ? -13.094 14.961 35.396 1.00 38.34 371 ALA A N 1
ATOM 2869 C CA . ALA A 1 371 ? -13.401 16.388 35.485 1.00 38.34 371 ALA A CA 1
ATOM 2870 C C . ALA A 1 371 ? -14.772 16.650 36.145 1.00 38.34 371 ALA A C 1
ATOM 2872 O O . ALA A 1 371 ? -15.529 17.502 35.673 1.00 38.34 371 ALA A O 1
ATOM 2873 N N . ALA A 1 372 ? -15.088 15.925 37.225 1.00 34.50 372 ALA A N 1
ATOM 2874 C CA . ALA A 1 372 ? -16.220 16.209 38.112 1.00 34.50 372 ALA A CA 1
ATOM 2875 C C . ALA A 1 372 ? -15.770 16.319 39.574 1.00 34.50 372 ALA A C 1
ATOM 2877 O O . ALA A 1 372 ? -15.124 15.365 40.066 1.00 34.50 372 ALA A O 1
#

Secondary structure (DSSP, 8-state):
--TTTTTTSS----GGGSGGGS------------------------------TTTTSS--SS---EEEETTEEEEPPPPPPEEEEEESSSEEEEEE-TTSBEEEEEE-SHHHHHHHHT---TTSBHHHHHHHHHHHHHHTTSS-SSS-EEEEEEE-SSHHHHHHHHHHHHHHHHHHHHHH----EEEEEEES--HHHHHHHHHTTS-HHHHHHHHHHHHH-TT--HHHHTTS-HHHHHHHHHHH---TTSEEES--TTPPPHHHHHHH-GGGS-HHHHHHHHHHHHHHHHHHTTTS-HHHHHHT-SEEEEEEEEE-TTS-EEEEEEEEES-TTT--EEEEEETT-SS--EEE-TTTHHHHHHHHHTTTTT--